Protein AF-A0A9D4IGW1-F1 (afdb_monomer)

Foldseek 3Di:
DVVVVVVVVVVVVVVVVVVVVVPPDDPDDPDCVPVVVVVCVVVVVVVVCCVCCCVCVVCCCCVVVVVCCCCVCCCCCCCCVVVVVVVVVVCCCCVVVVVVCCCCVVVVVVVVVCVCCCCCCCVCCCCCCCCCCCVVVVVVCCVCCVVVVCCCCVVVVVCCCVVVVVVVVCCCVPPVVVVVD

pLDDT: mean 75.3, std 14.56, range [42.19, 89.69]

Sequence (181 aa):
MPIIVQSIHVLVDIQFKSNASSNVRPSIHPSNHPYVHTYTRTRGHTYIHTLIHTYIHTYIITYVHTYMRTYVHTYIHTYIHTYIHTYIHTYIHTYIHTYIHTYIHTYIHTYIHTYIHTYIHTYIHTYIHTYIHTYIHTYIHTYIHTYIHTYIHTYIHTYIHTYIHTYIHTYIHTCIPYLKK

Mean predicted aligned error: 19.36 Å

Organism: Dreissena polymorpha (NCBI:txid45954)

Solvent-accessible surface area (backbone atoms only — not comparable to full-atom values): 9741 Å² total; per-residue (Å²): 117,69,66,63,55,52,52,49,52,52,50,50,54,52,50,53,53,50,60,60,61,74,60,78,79,69,93,78,70,90,84,56,63,69,61,54,54,50,52,52,50,50,52,51,50,51,51,51,49,51,51,51,48,51,51,51,52,50,49,50,49,50,49,54,51,51,49,50,50,50,51,54,48,51,51,51,49,51,50,50,49,49,50,50,50,48,50,50,49,49,49,51,50,49,51,50,50,52,49,51,49,49,51,51,51,50,49,51,49,50,50,51,49,50,50,49,49,49,49,50,49,49,50,51,49,50,49,52,49,49,50,50,48,48,50,51,49,50,49,50,49,49,48,50,49,48,50,50,49,49,51,51,49,49,51,51,49,49,51,51,48,50,52,51,50,50,51,52,50,46,48,53,72,66,49,48,72,67,72,77,110

Radius of gyration: 65.31 Å; Cα contacts (8 Å, |Δi|>4): 25; chains: 1; bounding box: 157×29×150 Å

Secondary structure (DSSP, 8-state):
-HHHHHHHHHHHHHHHHHHHHTT------TTSHHHHHHHHHHHHHHHHHHHHHHHHHHHHHHHHHHHHHHHHHHHHHHHHHHHHHHHHHHHHHHHHHHHHHHHHHHHHHHHHHHHHHHHHHHHHHHHHHHHHHHHHHHHHHHHHHHHHHHHHHHHHHHHHHHHHHHHHHHIIIIIHHHHT-

Structure (mmCIF, N/CA/C/O backbone):
data_AF-A0A9D4IGW1-F1
#
_entry.id   AF-A0A9D4IGW1-F1
#
loop_
_atom_site.group_PDB
_atom_site.id
_atom_site.type_symbol
_atom_site.label_atom_id
_atom_site.label_alt_id
_atom_site.label_comp_id
_atom_site.label_asym_id
_atom_site.label_entity_id
_atom_site.label_seq_id
_atom_site.pdbx_PDB_ins_code
_atom_site.Cartn_x
_atom_site.Cartn_y
_atom_site.Cartn_z
_atom_site.occupancy
_atom_site.B_iso_or_equiv
_atom_site.auth_seq_id
_atom_site.auth_comp_id
_atom_site.auth_asym_id
_atom_site.auth_atom_id
_atom_site.pdbx_PDB_model_num
ATOM 1 N N . MET A 1 1 ? 31.893 12.211 -50.007 1.00 49.22 1 MET A N 1
ATOM 2 C CA . MET A 1 1 ? 32.733 11.102 -50.516 1.00 49.22 1 MET A CA 1
ATOM 3 C C . MET A 1 1 ? 33.104 11.215 -52.002 1.00 49.22 1 MET A C 1
ATOM 5 O O . MET A 1 1 ? 34.292 11.090 -52.251 1.00 49.22 1 MET A O 1
ATOM 9 N N . PRO A 1 2 ? 32.212 11.499 -52.981 1.00 48.75 2 PRO A N 1
ATOM 10 C CA . PRO A 1 2 ? 32.616 11.509 -54.399 1.00 48.75 2 PRO A CA 1
ATOM 11 C C . PRO A 1 2 ? 33.488 12.717 -54.781 1.00 48.75 2 PRO A C 1
ATOM 13 O O . PRO A 1 2 ? 34.448 12.573 -55.523 1.00 48.75 2 PRO A O 1
ATOM 16 N N . ILE A 1 3 ? 33.225 13.890 -54.197 1.00 45.66 3 ILE A N 1
ATOM 17 C CA . ILE A 1 3 ? 33.906 15.142 -54.567 1.00 45.66 3 ILE A CA 1
ATOM 18 C C . ILE A 1 3 ? 35.395 15.129 -54.184 1.00 45.66 3 ILE A C 1
ATOM 20 O O . ILE A 1 3 ? 36.226 15.567 -54.963 1.00 45.66 3 ILE A O 1
ATOM 24 N N . ILE A 1 4 ? 35.759 14.576 -53.021 1.00 54.25 4 ILE A N 1
ATOM 25 C CA . ILE A 1 4 ? 37.157 14.566 -52.549 1.00 54.25 4 ILE A CA 1
ATOM 26 C C . ILE A 1 4 ? 38.001 13.567 -53.352 1.00 54.25 4 ILE A C 1
ATOM 28 O O . ILE A 1 4 ? 39.133 13.873 -53.714 1.00 54.25 4 ILE A O 1
ATOM 32 N N . VAL A 1 5 ? 37.437 12.401 -53.685 1.00 53.59 5 VAL A N 1
ATOM 33 C CA . VAL A 1 5 ? 38.107 11.404 -54.534 1.00 53.59 5 VAL A CA 1
ATOM 34 C C . VAL A 1 5 ? 38.296 11.949 -55.951 1.00 53.59 5 VAL A C 1
ATOM 36 O O . VAL A 1 5 ? 39.390 11.832 -56.497 1.00 53.59 5 VAL A O 1
ATOM 39 N N . GLN A 1 6 ? 37.279 12.625 -56.503 1.00 50.34 6 GLN A N 1
ATOM 40 C CA . GLN A 1 6 ? 37.376 13.299 -57.799 1.00 50.34 6 GLN A CA 1
ATOM 41 C C . GLN A 1 6 ? 38.469 14.380 -57.783 1.00 50.34 6 GLN A C 1
ATOM 43 O O . GLN A 1 6 ? 39.296 14.429 -58.689 1.00 50.34 6 GLN A O 1
ATOM 48 N N . SER A 1 7 ? 38.524 15.201 -56.729 1.00 52.66 7 SER A N 1
ATOM 49 C CA . SER A 1 7 ? 39.522 16.266 -56.583 1.00 52.66 7 SER A CA 1
ATOM 50 C C . SER A 1 7 ? 40.950 15.737 -56.470 1.00 52.66 7 SER A C 1
ATOM 52 O O . SER A 1 7 ? 41.863 16.349 -57.017 1.00 52.66 7 SER A O 1
ATOM 54 N N . ILE A 1 8 ? 41.162 14.596 -55.807 1.00 56.62 8 ILE A N 1
ATOM 55 C CA . ILE A 1 8 ? 42.489 13.972 -55.699 1.00 56.62 8 ILE A CA 1
ATOM 56 C C . ILE A 1 8 ? 42.902 13.348 -57.033 1.00 56.62 8 ILE A C 1
ATOM 58 O O . ILE A 1 8 ? 44.043 13.528 -57.446 1.00 56.62 8 ILE A O 1
ATOM 62 N N . HIS A 1 9 ? 41.984 12.686 -57.742 1.00 56.22 9 HIS A N 1
ATOM 63 C CA . HIS A 1 9 ? 42.256 12.172 -59.088 1.00 56.22 9 HIS A CA 1
ATOM 64 C C . HIS A 1 9 ? 42.676 13.295 -60.046 1.00 56.22 9 HIS A C 1
ATOM 66 O O . HIS A 1 9 ? 43.673 13.167 -60.754 1.00 56.22 9 HIS A O 1
ATOM 72 N N . VAL A 1 10 ? 41.972 14.430 -59.992 1.00 56.09 10 VAL A N 1
ATOM 73 C CA . VAL A 1 10 ? 42.298 15.629 -60.775 1.00 56.09 10 VAL A CA 1
ATOM 74 C C . VAL A 1 10 ? 43.660 16.206 -60.371 1.00 56.09 10 VAL A C 1
ATOM 76 O O . VAL A 1 10 ? 44.446 16.571 -61.243 1.00 56.09 10 VAL A O 1
ATOM 79 N N . LEU A 1 11 ? 43.985 16.252 -59.074 1.00 55.81 11 LEU A N 1
ATOM 80 C CA . LEU A 1 11 ? 45.288 16.736 -58.605 1.00 55.81 11 LEU A CA 1
ATOM 81 C C . LEU A 1 11 ? 46.440 15.840 -59.087 1.00 55.81 11 LEU A C 1
ATOM 83 O O . LEU A 1 11 ? 47.481 16.343 -59.507 1.00 55.81 11 LEU A O 1
ATOM 87 N N . VAL A 1 12 ? 46.232 14.521 -59.071 1.00 56.00 12 VAL A N 1
ATOM 88 C CA . VAL A 1 12 ? 47.205 13.521 -59.531 1.00 56.00 12 VAL A CA 1
ATOM 89 C C . VAL A 1 12 ? 47.430 13.627 -61.041 1.00 56.00 12 VAL A C 1
ATOM 91 O O . VAL A 1 12 ? 48.583 13.617 -61.476 1.00 56.00 12 VAL A O 1
ATOM 94 N N . ASP A 1 13 ? 46.376 13.820 -61.837 1.00 53.97 13 ASP A N 1
ATOM 95 C CA . ASP A 1 13 ? 46.494 14.028 -63.288 1.00 53.97 13 ASP A CA 1
ATOM 96 C C . ASP A 1 13 ? 47.248 15.323 -63.631 1.00 53.97 13 ASP A C 1
ATOM 98 O O . ASP A 1 13 ? 48.063 15.356 -64.562 1.00 53.97 13 ASP A O 1
ATOM 102 N N . ILE A 1 14 ? 47.029 16.388 -62.851 1.00 56.25 14 ILE A N 1
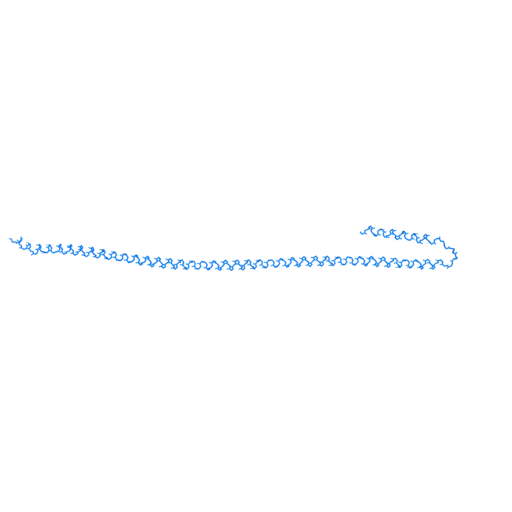ATOM 103 C CA . ILE A 1 14 ? 47.754 17.660 -62.984 1.00 56.25 14 ILE A CA 1
ATOM 104 C C . ILE A 1 14 ? 49.238 17.476 -62.636 1.00 56.25 14 ILE A C 1
ATOM 106 O O . ILE A 1 14 ? 50.107 17.967 -63.360 1.00 56.25 14 ILE A O 1
ATOM 110 N N . GLN A 1 15 ? 49.555 16.729 -61.577 1.00 53.94 15 GLN A N 1
ATOM 111 C CA . GLN A 1 15 ? 50.939 16.463 -61.173 1.00 53.94 15 GLN A CA 1
ATOM 112 C C . GLN A 1 15 ? 51.672 15.537 -62.151 1.00 53.94 15 GLN A C 1
ATOM 114 O O . GLN A 1 15 ? 52.855 15.751 -62.425 1.00 53.94 15 GLN A O 1
ATOM 119 N N . PHE A 1 16 ? 50.978 14.559 -62.738 1.00 54.03 16 PHE A N 1
ATOM 120 C CA . PHE A 1 16 ? 51.542 13.686 -63.769 1.00 54.03 16 PHE A CA 1
ATOM 121 C C . PHE A 1 16 ? 51.861 14.469 -65.052 1.00 54.03 16 PHE A C 1
ATOM 123 O O . PHE A 1 16 ? 52.948 14.316 -65.610 1.00 54.03 16 PHE A O 1
ATOM 130 N N . LYS A 1 17 ? 50.972 15.383 -65.476 1.00 51.81 17 LYS A N 1
ATOM 131 C CA . LYS A 1 17 ? 51.231 16.310 -66.595 1.00 51.81 17 LYS A CA 1
ATOM 132 C C . LYS A 1 17 ? 52.366 17.292 -66.298 1.00 51.81 17 LYS A C 1
ATOM 134 O O . LYS A 1 17 ? 53.197 17.527 -67.171 1.00 5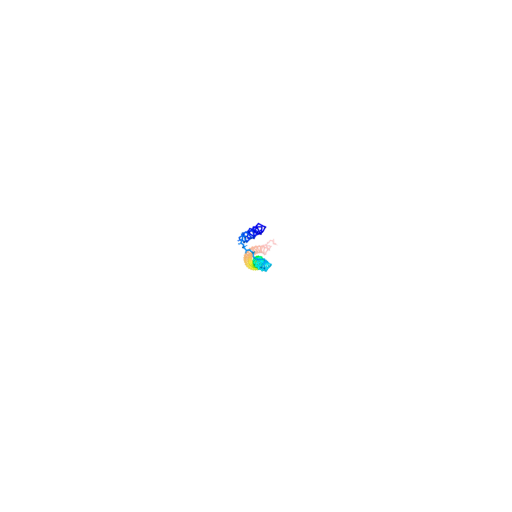1.81 17 LYS A O 1
ATOM 139 N N . SER A 1 18 ? 52.435 17.820 -65.076 1.00 50.84 18 SER A N 1
ATOM 140 C CA . SER A 1 18 ? 53.507 18.723 -64.635 1.00 50.84 18 SER A CA 1
ATOM 141 C C . SER A 1 18 ? 54.880 18.039 -64.665 1.00 50.84 18 SER A C 1
ATOM 143 O O . SER A 1 18 ? 55.819 18.569 -65.255 1.00 50.84 18 SER A O 1
ATOM 145 N N . ASN A 1 19 ? 54.983 16.812 -64.144 1.00 49.09 19 ASN A N 1
ATOM 146 C CA . ASN A 1 19 ? 56.238 16.051 -64.137 1.00 49.09 19 ASN A CA 1
ATOM 147 C C . ASN A 1 19 ? 56.644 15.508 -65.518 1.00 49.09 19 ASN A C 1
ATOM 149 O O . ASN A 1 19 ? 57.833 15.332 -65.784 1.00 49.09 19 ASN A O 1
ATOM 153 N N . ALA A 1 20 ? 55.682 15.245 -66.407 1.00 49.97 20 ALA A N 1
ATOM 154 C CA . ALA A 1 20 ? 55.971 14.925 -67.804 1.00 49.97 20 ALA A CA 1
ATOM 155 C C . ALA A 1 20 ? 56.470 16.163 -68.572 1.00 49.97 20 ALA A C 1
ATOM 157 O O . ALA A 1 20 ? 57.375 16.053 -69.397 1.00 49.97 20 ALA A O 1
ATOM 158 N N . SER A 1 21 ? 55.924 17.346 -68.266 1.00 46.97 21 SER A N 1
ATOM 159 C CA . SER A 1 21 ? 56.312 18.617 -68.888 1.00 46.97 21 SER A CA 1
ATOM 160 C C . SER A 1 21 ? 57.649 19.158 -68.377 1.00 46.97 21 SER A C 1
ATOM 162 O O . SER A 1 21 ? 58.373 19.785 -69.147 1.00 46.97 21 SER A O 1
ATOM 164 N N . SER A 1 22 ? 58.003 18.926 -67.110 1.00 46.81 22 SER A N 1
ATOM 165 C CA . SER A 1 22 ? 59.267 19.403 -66.528 1.00 46.81 22 SER A CA 1
ATOM 166 C C . SER A 1 22 ? 60.497 18.619 -66.999 1.00 46.81 22 SER A C 1
ATOM 168 O O . SER A 1 22 ? 61.617 19.088 -66.821 1.00 46.81 22 SER A O 1
ATOM 170 N N . ASN A 1 23 ? 60.303 17.471 -67.659 1.00 49.69 23 ASN A N 1
ATOM 171 C CA . ASN A 1 23 ? 61.386 16.624 -68.165 1.00 49.69 23 ASN A CA 1
ATOM 172 C C . ASN A 1 23 ? 61.612 16.708 -69.685 1.00 49.69 23 ASN A C 1
ATOM 174 O O . ASN A 1 23 ? 62.426 15.951 -70.218 1.00 49.69 23 ASN A O 1
ATOM 178 N N . VAL A 1 24 ? 60.980 17.645 -70.405 1.00 46.53 24 VAL A N 1
ATOM 179 C CA . VAL A 1 24 ? 61.292 17.889 -71.827 1.00 46.53 24 VAL A CA 1
ATOM 180 C C . VAL A 1 24 ? 62.461 18.868 -71.958 1.00 46.53 24 VAL A C 1
ATOM 182 O O . VAL A 1 24 ? 62.293 20.029 -72.320 1.00 46.53 24 VAL A O 1
ATOM 185 N N . ARG A 1 25 ? 63.662 18.371 -71.651 1.00 50.34 25 ARG A N 1
ATOM 186 C CA . ARG A 1 25 ? 64.890 18.555 -72.449 1.00 50.34 25 ARG A CA 1
ATOM 187 C C . ARG A 1 25 ? 66.062 17.818 -71.787 1.00 50.34 25 ARG A C 1
ATOM 189 O O . ARG A 1 25 ? 66.869 18.429 -71.092 1.00 50.34 25 ARG A O 1
ATOM 196 N N . PRO A 1 26 ? 66.233 16.517 -72.054 1.00 44.66 26 PRO A N 1
ATOM 197 C CA . PRO A 1 26 ? 67.546 15.910 -72.038 1.00 44.66 26 PRO A CA 1
ATOM 198 C C . PRO A 1 26 ? 68.067 15.887 -73.479 1.00 44.66 26 PRO A C 1
ATOM 200 O O . PRO A 1 26 ? 67.381 15.446 -74.398 1.00 44.66 26 PRO A O 1
ATOM 203 N N . SER A 1 27 ? 69.290 16.353 -73.701 1.00 48.22 27 SER A N 1
ATOM 204 C CA . SER A 1 27 ? 70.048 15.967 -74.892 1.00 48.22 27 SER A CA 1
ATOM 205 C C . SER A 1 27 ? 70.327 14.461 -74.782 1.00 48.22 27 SER A C 1
ATOM 207 O O . SER A 1 27 ? 71.086 14.044 -73.910 1.00 48.22 27 SER A O 1
ATOM 209 N N . ILE A 1 28 ? 69.646 13.629 -75.577 1.00 48.03 28 ILE A N 1
ATOM 210 C CA . ILE A 1 28 ? 69.651 12.162 -75.422 1.00 48.03 28 ILE A CA 1
ATOM 211 C C . ILE A 1 28 ? 70.687 11.513 -76.349 1.00 48.03 28 ILE A C 1
ATOM 213 O O . ILE A 1 28 ? 70.625 11.672 -77.566 1.00 48.03 28 ILE A O 1
ATOM 217 N N . HIS A 1 29 ? 71.573 10.699 -75.764 1.00 42.19 29 HIS A N 1
ATOM 218 C CA . HIS A 1 29 ? 72.270 9.594 -76.437 1.00 42.19 29 HIS A CA 1
ATOM 219 C C . HIS A 1 29 ? 71.432 8.299 -76.256 1.00 42.19 29 HIS A C 1
ATOM 221 O O . HIS A 1 29 ? 70.869 8.114 -75.171 1.00 42.19 29 HIS A O 1
ATOM 227 N N . PRO A 1 30 ? 71.317 7.377 -77.240 1.00 47.03 30 PRO A N 1
ATOM 228 C CA . PRO A 1 30 ? 70.182 6.437 -77.325 1.00 47.03 30 PRO A CA 1
ATOM 229 C C . PRO A 1 30 ? 70.146 5.274 -76.313 1.00 47.03 30 PRO A C 1
ATOM 231 O O . PRO A 1 30 ? 69.181 4.514 -76.299 1.00 47.03 30 PRO A O 1
ATOM 234 N N . SER A 1 31 ? 71.156 5.101 -75.459 1.00 49.75 31 SER A N 1
ATOM 235 C CA . SER A 1 31 ? 71.359 3.839 -74.721 1.00 49.75 31 SER A CA 1
ATOM 236 C C . SER A 1 31 ? 70.716 3.774 -73.325 1.00 49.75 31 SER A C 1
ATOM 238 O O . SER A 1 31 ? 70.594 2.689 -72.765 1.00 49.75 31 SER A O 1
ATOM 240 N N . ASN A 1 32 ? 70.255 4.898 -72.758 1.00 48.62 32 ASN A N 1
ATOM 241 C CA . ASN A 1 32 ? 69.769 4.958 -71.362 1.00 48.62 32 ASN A CA 1
ATOM 242 C C . ASN A 1 32 ? 68.237 5.068 -71.230 1.00 48.62 32 ASN A C 1
ATOM 244 O O . ASN A 1 32 ? 67.690 5.060 -70.125 1.00 48.62 32 ASN A O 1
ATOM 248 N N . HIS A 1 33 ? 67.527 5.154 -72.354 1.00 53.34 33 HIS A N 1
ATOM 249 C CA . HIS A 1 33 ? 66.094 5.447 -72.410 1.00 53.34 33 HIS A CA 1
ATOM 250 C C . HIS A 1 33 ? 65.171 4.382 -71.762 1.00 53.34 33 HIS A C 1
ATOM 252 O O . HIS A 1 33 ? 64.219 4.769 -71.082 1.00 53.34 33 HIS A O 1
ATOM 258 N N . PRO A 1 34 ? 65.417 3.056 -71.872 1.00 55.38 34 PRO A N 1
ATOM 259 C CA . PRO A 1 34 ? 64.518 2.056 -71.284 1.00 55.38 34 PRO A CA 1
ATOM 260 C C . PRO A 1 34 ? 64.662 1.939 -69.758 1.00 55.38 34 PRO A C 1
ATOM 262 O O . PRO A 1 34 ? 63.677 1.710 -69.053 1.00 55.38 34 PRO A O 1
ATOM 265 N N . TYR A 1 35 ? 65.876 2.123 -69.232 1.00 52.25 35 TYR A N 1
ATOM 266 C CA . TYR A 1 35 ? 66.184 1.950 -67.807 1.00 52.25 35 TYR A CA 1
ATOM 267 C C . TYR A 1 35 ? 65.644 3.103 -66.958 1.00 52.25 35 TYR A C 1
ATOM 269 O O . TYR A 1 35 ? 65.022 2.888 -65.920 1.00 52.25 35 TYR A O 1
ATOM 277 N N . VAL A 1 36 ? 65.807 4.341 -67.431 1.00 54.62 36 VAL A N 1
ATOM 278 C CA . VAL A 1 36 ? 65.278 5.523 -66.734 1.00 54.62 36 VAL A CA 1
ATOM 279 C C . VAL A 1 36 ? 63.747 5.509 -66.744 1.00 54.62 36 VAL A C 1
ATOM 281 O O . VAL A 1 36 ? 63.120 5.804 -65.725 1.00 54.62 36 VAL A O 1
ATOM 28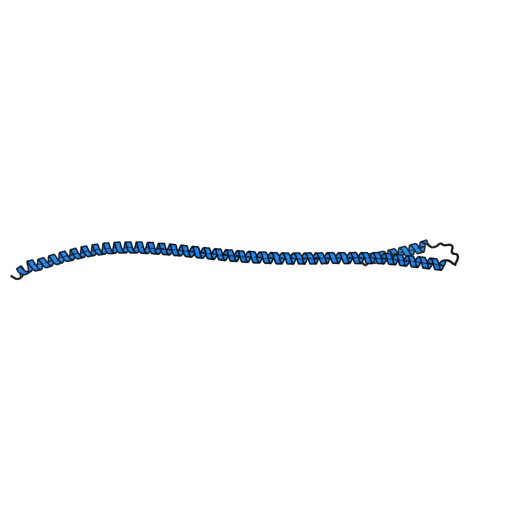4 N N . HIS A 1 37 ? 63.132 5.088 -67.852 1.00 54.38 37 HIS A N 1
ATOM 285 C CA . HIS A 1 37 ? 61.676 5.047 -67.994 1.00 54.38 37 HIS A CA 1
ATOM 286 C C . HIS A 1 37 ? 61.013 3.928 -67.167 1.00 54.38 37 HIS A C 1
ATOM 288 O O . HIS A 1 37 ? 59.907 4.102 -66.652 1.00 54.38 37 HIS A O 1
ATOM 294 N N . THR A 1 38 ? 61.664 2.774 -67.006 1.00 56.50 38 THR A N 1
ATOM 295 C CA . THR A 1 38 ? 61.153 1.678 -66.160 1.00 56.50 38 THR A CA 1
ATOM 296 C C . THR A 1 38 ? 61.367 1.956 -64.674 1.00 56.50 38 THR A C 1
ATOM 298 O O . THR A 1 38 ? 60.457 1.719 -63.877 1.00 56.50 38 THR A O 1
ATOM 301 N N . TYR A 1 39 ? 62.512 2.531 -64.295 1.00 56.34 39 TYR A N 1
ATOM 302 C CA . TYR A 1 39 ? 62.826 2.863 -62.903 1.00 56.34 39 TYR A CA 1
ATOM 303 C C . TYR A 1 39 ? 61.938 3.989 -62.354 1.00 56.34 39 TYR A C 1
ATOM 305 O O . TYR A 1 39 ? 61.384 3.871 -61.263 1.00 56.34 39 TYR A O 1
ATOM 313 N N . THR A 1 40 ? 61.718 5.057 -63.125 1.00 59.31 40 THR A N 1
ATOM 314 C CA . THR A 1 40 ? 60.819 6.158 -62.724 1.00 59.31 40 THR A CA 1
ATOM 315 C C . THR A 1 40 ? 59.358 5.717 -62.656 1.00 59.31 40 THR A C 1
ATOM 317 O O . THR A 1 40 ? 58.664 6.044 -61.692 1.00 59.31 40 THR A O 1
ATOM 320 N N . ARG A 1 41 ? 58.895 4.905 -63.616 1.00 59.84 41 ARG A N 1
ATOM 321 C CA . ARG A 1 41 ? 57.524 4.373 -63.635 1.00 59.84 41 ARG A CA 1
ATOM 322 C C . ARG A 1 41 ? 57.247 3.431 -62.466 1.00 59.84 41 ARG A C 1
ATOM 324 O O . ARG A 1 41 ? 56.200 3.544 -61.840 1.00 59.84 41 ARG A O 1
ATOM 331 N N . THR A 1 42 ? 58.165 2.520 -62.149 1.00 61.88 42 THR A N 1
ATOM 332 C CA . THR A 1 42 ? 57.979 1.568 -61.040 1.00 61.88 42 THR A CA 1
ATOM 333 C C . THR A 1 42 ? 58.043 2.256 -59.678 1.00 61.88 42 THR A C 1
ATOM 335 O O . THR A 1 42 ? 57.180 1.993 -58.839 1.00 61.88 42 THR A O 1
ATOM 338 N N . ARG A 1 43 ? 58.977 3.194 -59.460 1.00 63.00 43 ARG A N 1
ATOM 339 C CA . ARG A 1 43 ? 59.041 3.979 -58.212 1.00 63.00 43 ARG A CA 1
ATOM 340 C C . ARG A 1 43 ? 57.855 4.924 -58.041 1.00 63.00 43 ARG A C 1
ATOM 342 O O . ARG A 1 43 ? 57.294 4.985 -56.955 1.00 63.00 43 ARG A O 1
ATOM 349 N N . GLY A 1 44 ? 57.444 5.619 -59.102 1.00 64.56 44 GLY A N 1
ATOM 350 C CA . GLY A 1 44 ? 56.261 6.480 -59.073 1.00 64.56 44 GLY A CA 1
ATOM 351 C C . GLY A 1 44 ? 54.988 5.685 -58.790 1.00 64.56 44 GLY A C 1
ATOM 352 O O . GLY A 1 44 ? 54.216 6.053 -57.911 1.00 64.56 44 GLY A O 1
ATOM 353 N N . HIS A 1 45 ? 54.809 4.544 -59.462 1.00 70.56 45 HIS A N 1
ATOM 354 C CA . HIS A 1 45 ? 53.648 3.681 -59.255 1.00 70.56 45 HIS A CA 1
ATOM 355 C C . HIS A 1 45 ? 53.613 3.078 -57.847 1.00 70.56 45 HIS A C 1
ATOM 357 O O . HIS A 1 45 ? 52.577 3.115 -57.194 1.00 70.56 45 HIS A O 1
ATOM 363 N N . THR A 1 46 ? 54.737 2.553 -57.350 1.00 69.50 46 THR A N 1
ATOM 364 C CA . THR A 1 46 ? 54.803 1.984 -55.994 1.00 69.50 46 THR A CA 1
ATOM 365 C C . THR A 1 46 ? 54.607 3.041 -54.917 1.00 69.50 46 THR A C 1
ATOM 367 O O . THR A 1 46 ? 53.872 2.778 -53.974 1.00 69.50 46 THR A O 1
ATOM 370 N N . TYR A 1 47 ? 55.185 4.235 -55.071 1.00 73.25 47 TYR A N 1
ATOM 371 C CA . TYR A 1 47 ? 55.006 5.337 -54.125 1.00 73.25 47 TYR A CA 1
ATOM 372 C C . TYR A 1 47 ? 53.562 5.841 -54.100 1.00 73.25 47 TYR A C 1
ATOM 374 O O . TYR A 1 47 ? 52.975 5.959 -53.033 1.00 73.25 47 TYR A O 1
ATOM 382 N N . ILE A 1 48 ? 52.951 6.076 -55.265 1.00 71.19 48 ILE A N 1
ATOM 383 C CA . ILE A 1 48 ? 51.550 6.511 -55.347 1.00 71.19 48 ILE A CA 1
ATOM 384 C C . ILE A 1 48 ? 50.626 5.426 -54.787 1.00 71.19 48 ILE A C 1
ATOM 386 O O . ILE A 1 48 ? 49.734 5.724 -53.996 1.00 71.19 48 ILE A O 1
ATOM 390 N N . HIS A 1 49 ? 50.869 4.162 -55.135 1.00 75.12 49 HIS A N 1
ATOM 391 C CA . HIS A 1 49 ? 50.072 3.046 -54.643 1.00 75.12 49 HIS A CA 1
ATOM 392 C C . HIS A 1 49 ? 50.172 2.900 -53.122 1.00 75.12 49 HIS A C 1
ATOM 394 O O . HIS A 1 49 ? 49.147 2.757 -52.462 1.00 75.12 49 HIS A O 1
ATOM 400 N N . THR A 1 50 ? 51.369 2.969 -52.534 1.00 74.38 50 THR A N 1
ATOM 401 C CA . THR A 1 50 ? 51.516 2.856 -51.078 1.00 74.38 50 THR A CA 1
ATOM 402 C C . THR A 1 50 ? 50.919 4.048 -50.352 1.00 74.38 50 THR A C 1
ATOM 404 O O . THR A 1 50 ? 50.284 3.834 -49.324 1.00 74.38 50 THR A O 1
ATOM 407 N N . LEU A 1 51 ? 51.045 5.270 -50.872 1.00 75.56 51 LEU A N 1
ATOM 408 C CA . LEU A 1 51 ? 50.495 6.476 -50.243 1.00 75.56 51 LEU A CA 1
ATOM 409 C C . LEU A 1 51 ? 48.967 6.500 -50.306 1.00 75.56 51 LEU A C 1
ATOM 411 O O . LEU A 1 51 ? 48.318 6.738 -49.292 1.00 75.56 51 LEU A O 1
ATOM 415 N N . ILE A 1 52 ? 48.384 6.170 -51.461 1.00 74.06 52 ILE A N 1
ATOM 416 C CA . ILE A 1 52 ? 46.929 6.051 -51.616 1.00 74.06 52 ILE A CA 1
ATOM 417 C C . ILE A 1 52 ? 46.406 4.906 -50.752 1.00 74.06 52 ILE A C 1
ATOM 419 O O . ILE A 1 52 ? 45.447 5.097 -50.008 1.00 74.06 52 ILE A O 1
ATOM 423 N N . HIS A 1 53 ? 47.045 3.736 -50.803 1.00 76.62 53 HIS A N 1
ATOM 424 C CA . HIS A 1 53 ? 46.614 2.584 -50.022 1.00 76.62 53 HIS A CA 1
ATOM 425 C C . HIS A 1 53 ? 46.712 2.870 -48.527 1.00 76.62 53 HIS A C 1
ATOM 427 O O . HIS A 1 53 ? 45.734 2.692 -47.818 1.00 76.62 53 HIS A O 1
ATOM 433 N N . THR A 1 54 ? 47.848 3.355 -48.024 1.00 76.00 54 THR A N 1
ATOM 434 C CA . THR A 1 54 ? 47.981 3.671 -46.595 1.00 76.00 54 THR A CA 1
ATOM 435 C C . THR A 1 54 ? 47.034 4.780 -46.178 1.00 76.00 54 THR A C 1
ATOM 437 O O . THR A 1 54 ? 46.350 4.599 -45.179 1.00 76.00 54 THR A O 1
ATOM 440 N N . TYR A 1 55 ? 46.907 5.871 -46.935 1.00 75.44 55 TYR A N 1
ATOM 441 C CA . TYR A 1 55 ? 46.024 6.976 -46.570 1.00 75.44 55 TYR A CA 1
ATOM 442 C C . TYR A 1 55 ? 44.553 6.558 -46.571 1.00 75.44 55 TYR A C 1
ATOM 444 O O . TYR A 1 55 ? 43.868 6.734 -45.570 1.00 75.44 55 TYR A O 1
ATOM 452 N N . ILE A 1 56 ? 44.069 5.934 -47.647 1.00 74.38 56 ILE A N 1
ATOM 453 C CA . ILE A 1 56 ? 42.673 5.494 -47.745 1.00 74.38 56 ILE A CA 1
ATOM 454 C C . ILE A 1 56 ? 42.391 4.387 -46.732 1.00 74.38 56 ILE A C 1
ATOM 456 O O . ILE A 1 56 ? 41.404 4.465 -46.009 1.00 74.38 56 ILE A O 1
ATOM 460 N N . HIS A 1 57 ? 43.251 3.375 -46.640 1.00 77.06 57 HIS A N 1
ATOM 461 C CA . HIS A 1 57 ? 43.028 2.238 -45.753 1.00 77.06 57 HIS A CA 1
ATOM 462 C C . HIS A 1 57 ? 43.094 2.655 -44.285 1.00 77.06 57 HIS A C 1
ATOM 464 O O . HIS A 1 57 ? 42.200 2.317 -43.518 1.00 77.06 57 HIS A O 1
ATOM 470 N N . THR A 1 58 ? 44.108 3.425 -43.875 1.00 76.38 58 THR A N 1
ATOM 471 C CA . THR A 1 58 ? 44.184 3.890 -42.483 1.00 76.38 58 THR A CA 1
ATOM 472 C C . THR A 1 58 ? 43.058 4.857 -42.173 1.00 76.38 58 THR A C 1
ATOM 474 O O . THR A 1 58 ? 42.402 4.662 -41.158 1.00 76.38 58 THR A O 1
ATOM 477 N N . TYR A 1 59 ? 42.759 5.829 -43.037 1.00 76.75 59 TYR A N 1
ATOM 478 C CA . TYR A 1 59 ? 41.705 6.807 -42.779 1.00 76.75 59 TYR A CA 1
ATOM 479 C C . TYR A 1 59 ? 40.321 6.161 -42.741 1.00 76.75 59 TYR A C 1
ATOM 481 O O . TYR A 1 59 ? 39.588 6.358 -41.779 1.00 76.75 59 TYR A O 1
ATOM 489 N N . ILE A 1 60 ? 39.966 5.341 -43.735 1.00 75.31 60 ILE A N 1
ATOM 490 C CA . ILE A 1 60 ? 38.656 4.682 -43.773 1.00 75.31 60 ILE A CA 1
ATOM 491 C C . ILE A 1 60 ? 38.526 3.702 -42.615 1.00 75.31 60 ILE A C 1
ATOM 493 O O . ILE A 1 60 ? 37.521 3.747 -41.913 1.00 75.31 60 ILE A O 1
ATOM 497 N N . ILE A 1 61 ? 39.519 2.844 -42.373 1.00 79.19 61 ILE A N 1
ATOM 498 C CA . ILE A 1 61 ? 39.397 1.853 -41.302 1.00 79.19 61 ILE A CA 1
ATOM 499 C C . ILE A 1 61 ? 39.403 2.529 -39.946 1.00 79.19 61 ILE A C 1
ATOM 501 O O . ILE A 1 61 ? 38.534 2.221 -39.143 1.00 79.19 61 ILE A O 1
ATOM 505 N N . THR A 1 62 ? 40.315 3.461 -39.667 1.00 79.31 62 THR A N 1
ATOM 506 C CA . THR A 1 62 ? 40.307 4.130 -38.360 1.00 79.31 62 THR A CA 1
ATOM 507 C C . THR A 1 62 ? 39.036 4.934 -38.174 1.00 79.31 62 THR A C 1
ATOM 509 O O . THR A 1 62 ? 38.399 4.773 -37.141 1.00 79.31 62 THR A O 1
ATOM 512 N N . TYR A 1 63 ? 38.598 5.719 -39.159 1.00 79.50 63 TYR A N 1
ATOM 513 C CA . TYR A 1 63 ? 37.393 6.531 -39.028 1.00 79.50 63 TYR A CA 1
ATOM 514 C C . TYR A 1 63 ? 36.140 5.670 -38.888 1.00 79.50 63 TYR A C 1
ATOM 516 O O . TYR A 1 63 ? 35.412 5.810 -37.912 1.00 79.50 63 TYR A O 1
ATOM 524 N N . VAL A 1 64 ? 35.910 4.726 -39.802 1.00 77.38 64 VAL A N 1
ATOM 525 C CA . VAL A 1 64 ? 34.724 3.861 -39.756 1.00 77.38 64 VAL A CA 1
ATOM 526 C C . VAL A 1 64 ? 34.764 2.977 -38.519 1.00 77.38 64 VAL A C 1
ATOM 528 O O . VAL A 1 64 ? 33.763 2.882 -37.817 1.00 77.38 64 VAL A O 1
ATOM 531 N N . HIS A 1 65 ? 35.903 2.366 -38.193 1.00 81.00 65 HIS A N 1
ATOM 532 C CA . HIS A 1 65 ? 35.985 1.482 -37.037 1.00 81.00 65 HIS A CA 1
ATOM 533 C C . HIS A 1 65 ? 35.825 2.246 -35.724 1.00 81.00 65 HIS A C 1
ATOM 535 O O . HIS A 1 65 ? 35.052 1.809 -34.874 1.00 81.00 65 HIS A O 1
ATOM 541 N N . THR A 1 66 ? 36.505 3.381 -35.543 1.00 81.50 66 THR A N 1
ATOM 542 C CA . THR A 1 66 ? 36.381 4.167 -34.306 1.00 81.50 66 THR A CA 1
ATOM 543 C C . THR A 1 66 ? 35.008 4.803 -34.189 1.00 81.50 66 THR A C 1
ATOM 545 O O . THR A 1 66 ? 34.423 4.729 -33.112 1.00 81.50 66 THR A O 1
ATOM 548 N N . TYR A 1 67 ? 34.447 5.341 -35.272 1.00 82.31 67 TYR A N 1
ATOM 549 C CA . TYR A 1 67 ? 33.114 5.936 -35.265 1.00 82.31 67 TYR A CA 1
ATOM 550 C C . TYR A 1 67 ? 32.038 4.884 -35.003 1.00 82.31 67 TYR A C 1
ATOM 552 O O . TYR A 1 67 ? 31.246 5.040 -34.082 1.00 82.31 67 TYR A O 1
ATOM 560 N N . MET A 1 68 ? 32.053 3.762 -35.728 1.00 79.38 68 MET A N 1
ATOM 561 C CA . MET A 1 68 ? 31.096 2.678 -35.500 1.00 79.38 68 MET A CA 1
ATOM 562 C C . MET A 1 68 ? 31.245 2.103 -34.097 1.00 79.38 68 MET A C 1
ATOM 564 O O . MET A 1 68 ? 30.251 1.909 -33.409 1.00 79.38 68 MET A O 1
ATOM 568 N N . ARG A 1 69 ? 32.475 1.870 -33.629 1.00 83.25 69 ARG A N 1
ATOM 569 C CA . ARG A 1 69 ? 32.705 1.325 -32.289 1.00 83.25 69 ARG A CA 1
ATOM 570 C C . ARG A 1 69 ? 32.251 2.293 -31.208 1.00 83.25 69 ARG A C 1
ATOM 572 O O . ARG A 1 69 ? 31.585 1.857 -30.281 1.00 83.25 69 ARG A O 1
ATOM 579 N N . THR A 1 70 ? 32.588 3.575 -31.306 1.00 83.19 70 THR A N 1
ATOM 580 C CA . THR A 1 70 ? 32.174 4.570 -30.308 1.00 83.19 70 THR A CA 1
ATOM 581 C C . THR A 1 70 ? 30.674 4.795 -30.352 1.00 83.19 70 THR A C 1
ATOM 583 O O . THR A 1 70 ? 30.056 4.743 -29.298 1.00 83.19 70 THR A O 1
ATOM 586 N N . TYR A 1 71 ? 30.069 4.955 -31.528 1.00 83.81 71 TYR A N 1
ATOM 587 C CA . TYR A 1 71 ? 28.629 5.156 -31.667 1.00 83.81 71 TYR A CA 1
ATOM 588 C C . TYR A 1 71 ? 27.838 3.948 -31.172 1.00 83.81 71 TYR A C 1
ATOM 590 O O . TYR A 1 71 ? 26.979 4.091 -30.312 1.00 83.81 71 TYR A O 1
ATOM 598 N N . VAL A 1 72 ? 28.168 2.742 -31.639 1.00 82.50 72 VAL A N 1
ATOM 599 C CA . VAL A 1 72 ? 27.482 1.515 -31.217 1.00 82.50 72 VAL A CA 1
ATOM 600 C C . VAL A 1 72 ? 27.700 1.274 -29.729 1.00 82.50 72 VAL A C 1
ATOM 602 O O . VAL A 1 72 ? 26.740 1.017 -29.013 1.00 82.50 72 VAL A O 1
ATOM 605 N N . HIS A 1 73 ? 28.931 1.404 -29.231 1.00 85.00 73 HIS A N 1
ATOM 606 C CA . HIS A 1 73 ? 29.204 1.185 -27.815 1.00 85.00 73 HIS A CA 1
ATOM 607 C C . HIS A 1 73 ? 28.503 2.220 -26.939 1.00 85.00 73 HIS A C 1
ATOM 609 O O . HIS A 1 73 ? 27.823 1.836 -25.999 1.00 85.00 73 HIS A O 1
ATOM 615 N N . THR A 1 74 ? 28.614 3.512 -27.248 1.00 84.31 74 THR A N 1
ATOM 616 C CA . THR A 1 74 ? 27.964 4.556 -26.446 1.00 84.31 74 THR A CA 1
ATOM 617 C C . THR A 1 74 ? 26.455 4.464 -26.542 1.00 84.31 74 THR A C 1
ATOM 619 O O . THR A 1 74 ? 25.812 4.477 -25.503 1.00 84.31 74 THR A O 1
ATOM 622 N N . TYR A 1 75 ? 25.877 4.300 -27.730 1.00 84.19 75 TYR A N 1
ATOM 623 C CA . TYR A 1 75 ? 24.431 4.211 -27.896 1.00 84.19 75 TYR A CA 1
ATOM 624 C C . TYR A 1 75 ? 23.864 2.974 -27.204 1.00 84.19 75 TYR A C 1
ATOM 626 O O . TYR A 1 75 ? 22.971 3.101 -26.376 1.00 84.19 75 TYR A O 1
ATOM 634 N N . ILE A 1 76 ? 24.421 1.788 -27.464 1.00 82.50 76 ILE A N 1
ATOM 635 C CA . ILE A 1 76 ? 23.942 0.551 -26.839 1.00 82.50 76 ILE A CA 1
ATOM 636 C C . ILE A 1 76 ? 24.171 0.603 -25.332 1.00 82.50 76 ILE A C 1
ATOM 638 O O . ILE A 1 76 ? 23.245 0.335 -24.575 1.00 82.50 76 ILE A O 1
ATOM 642 N N . HIS A 1 77 ? 25.367 0.977 -24.877 1.00 85.38 77 HIS A N 1
ATOM 643 C CA . HIS A 1 77 ? 25.660 1.011 -23.449 1.00 85.38 77 HIS A CA 1
ATOM 644 C C . HIS A 1 77 ? 24.795 2.044 -22.736 1.00 85.38 77 HIS A C 1
ATOM 646 O O . HIS A 1 77 ? 24.187 1.721 -21.725 1.00 85.38 77 HIS A O 1
ATOM 652 N N . THR A 1 78 ? 24.710 3.279 -23.231 1.00 84.50 78 THR A N 1
ATOM 653 C CA . THR A 1 78 ? 23.893 4.309 -22.576 1.00 84.50 78 THR A CA 1
ATOM 654 C C . THR A 1 78 ? 22.423 3.957 -22.644 1.00 84.50 78 THR A C 1
ATOM 656 O O . THR A 1 78 ? 21.782 3.984 -21.604 1.00 84.50 78 THR A O 1
ATOM 659 N N . TYR A 1 79 ? 21.891 3.557 -23.797 1.00 84.81 79 TYR A N 1
ATOM 660 C CA . TYR A 1 79 ? 20.475 3.237 -23.933 1.00 84.81 79 TYR A CA 1
ATOM 661 C C . TYR A 1 79 ? 20.089 2.033 -23.079 1.00 84.81 79 TYR A C 1
ATOM 663 O O . TYR A 1 79 ? 19.185 2.140 -22.261 1.00 84.81 79 TYR A O 1
ATOM 671 N N . ILE A 1 80 ? 20.810 0.915 -23.188 1.00 83.00 80 ILE A N 1
ATOM 672 C CA . ILE A 1 80 ? 20.506 -0.289 -22.409 1.00 83.00 80 ILE A CA 1
ATOM 673 C C . ILE A 1 80 ? 20.724 -0.024 -20.924 1.00 83.00 80 ILE A C 1
ATOM 675 O O . ILE A 1 80 ? 19.835 -0.311 -20.130 1.00 83.00 80 ILE A O 1
ATOM 679 N N . HIS A 1 81 ? 21.862 0.549 -20.530 1.00 85.56 81 HIS A N 1
ATOM 680 C CA . HIS A 1 81 ? 22.136 0.786 -19.117 1.00 85.56 81 HIS A CA 1
ATOM 681 C C . HIS A 1 81 ? 21.138 1.775 -18.523 1.00 85.56 81 HIS A C 1
ATOM 683 O O . HIS A 1 81 ? 20.569 1.498 -17.477 1.00 85.56 81 HIS A O 1
ATOM 689 N N . THR A 1 82 ? 20.894 2.918 -19.167 1.00 84.94 82 THR A N 1
ATOM 690 C CA . THR A 1 82 ? 19.945 3.902 -18.632 1.00 84.94 82 THR A CA 1
ATOM 691 C C . THR A 1 82 ? 18.532 3.356 -18.648 1.00 84.94 82 THR A C 1
ATOM 693 O O . THR A 1 82 ? 17.881 3.431 -17.616 1.00 84.94 82 THR A O 1
ATOM 696 N N . TYR A 1 83 ? 18.065 2.748 -19.736 1.00 85.12 83 TYR A N 1
ATOM 697 C CA . TYR A 1 83 ? 16.706 2.225 -19.819 1.00 85.12 83 TYR A CA 1
ATOM 698 C C . TYR A 1 83 ? 16.479 1.092 -18.823 1.00 85.12 83 TYR A C 1
ATOM 700 O O . TYR A 1 83 ? 15.558 1.170 -18.021 1.00 85.12 83 TYR A O 1
ATOM 708 N N . ILE A 1 84 ? 17.345 0.076 -18.803 1.00 83.94 84 ILE A N 1
ATOM 709 C CA . ILE A 1 84 ? 17.202 -1.054 -17.879 1.00 83.94 84 ILE A CA 1
ATOM 710 C C . ILE A 1 84 ? 17.353 -0.577 -16.439 1.00 83.94 84 ILE A C 1
ATOM 712 O O . ILE A 1 84 ? 16.499 -0.884 -15.614 1.00 83.94 84 ILE A O 1
ATOM 716 N N . HIS A 1 85 ? 18.391 0.200 -16.123 1.00 86.81 85 HIS A N 1
ATOM 717 C CA . HIS A 1 85 ? 18.605 0.653 -14.753 1.00 86.81 85 HIS A CA 1
ATOM 718 C C . HIS A 1 85 ? 17.468 1.560 -14.290 1.00 86.81 85 HIS A C 1
ATOM 720 O O . HIS A 1 85 ? 16.936 1.354 -13.208 1.00 86.81 85 HIS A O 1
ATOM 726 N N . THR A 1 86 ? 17.068 2.557 -15.082 1.00 85.94 86 THR A N 1
ATOM 727 C CA . THR A 1 86 ? 15.982 3.461 -14.681 1.00 85.94 86 THR A CA 1
ATOM 728 C C . THR A 1 86 ? 14.660 2.727 -14.617 1.00 85.94 86 THR A C 1
ATOM 730 O O . THR A 1 86 ? 13.986 2.854 -13.605 1.00 85.94 86 THR A O 1
ATOM 733 N N . TYR A 1 87 ? 14.303 1.914 -15.609 1.00 86.94 87 TYR A N 1
ATOM 734 C CA . TYR A 1 87 ? 13.036 1.191 -15.614 1.00 86.94 87 TYR A CA 1
ATOM 735 C C . TYR A 1 87 ? 12.961 0.191 -14.466 1.00 86.94 87 TYR A C 1
ATOM 737 O O . TYR A 1 87 ? 12.018 0.234 -13.688 1.00 86.94 87 TYR A O 1
ATOM 745 N N . ILE A 1 88 ? 13.974 -0.663 -14.296 1.00 85.81 88 ILE A N 1
ATOM 746 C CA . ILE A 1 88 ? 13.984 -1.653 -13.215 1.00 85.81 88 ILE A CA 1
ATOM 747 C C . ILE A 1 88 ? 14.028 -0.954 -11.861 1.00 85.81 88 ILE A C 1
ATOM 749 O O . ILE A 1 88 ? 13.221 -1.275 -10.995 1.00 85.81 88 ILE A O 1
ATOM 753 N N . HIS A 1 89 ? 14.918 0.020 -11.667 1.00 87.56 89 HIS A N 1
ATOM 754 C CA . HIS A 1 89 ? 15.025 0.704 -10.383 1.00 87.56 89 HIS A CA 1
ATOM 755 C C . HIS A 1 89 ? 13.747 1.473 -10.056 1.00 87.56 89 HIS A C 1
ATOM 757 O O . HIS A 1 89 ? 13.240 1.360 -8.947 1.00 87.56 89 HIS A O 1
ATOM 763 N N . THR A 1 90 ? 13.200 2.245 -10.996 1.00 86.88 90 THR A N 1
ATOM 764 C CA . THR A 1 90 ? 11.962 2.995 -10.749 1.00 86.88 90 THR A CA 1
ATOM 765 C C . THR A 1 90 ? 10.787 2.058 -10.558 1.00 86.88 90 THR A C 1
ATOM 767 O O . THR A 1 90 ? 10.068 2.235 -9.585 1.00 86.88 90 THR A O 1
ATOM 770 N N . TYR A 1 91 ? 10.612 1.035 -11.392 1.00 88.38 91 TYR A N 1
ATOM 771 C CA . TYR A 1 91 ? 9.509 0.087 -11.265 1.00 88.38 91 TYR A CA 1
ATOM 772 C C . TYR A 1 91 ? 9.587 -0.689 -9.954 1.00 88.38 91 TYR A C 1
ATOM 774 O O . TYR A 1 91 ? 8.628 -0.688 -9.196 1.00 88.38 91 TYR A O 1
ATOM 782 N N . ILE A 1 92 ? 10.735 -1.292 -9.634 1.00 85.31 92 ILE A N 1
ATOM 783 C CA . ILE A 1 92 ? 10.909 -2.047 -8.390 1.00 85.31 92 ILE A CA 1
ATOM 784 C C . ILE A 1 92 ? 10.752 -1.120 -7.190 1.00 85.31 92 ILE A C 1
ATOM 786 O O . ILE A 1 92 ? 9.978 -1.428 -6.290 1.00 85.31 92 ILE A O 1
ATOM 790 N N . HIS A 1 93 ? 11.435 0.025 -7.173 1.00 88.44 93 HIS A N 1
ATOM 791 C CA . HIS A 1 93 ? 11.362 0.936 -6.037 1.00 88.44 93 HIS A CA 1
ATOM 792 C C . HIS A 1 93 ? 9.947 1.478 -5.856 1.00 88.44 93 HIS A C 1
ATOM 794 O O . HIS A 1 93 ? 9.423 1.443 -4.751 1.00 88.44 93 HIS A O 1
ATOM 800 N N . THR A 1 94 ? 9.301 1.964 -6.917 1.00 87.56 94 THR A N 1
ATOM 801 C CA . THR A 1 94 ? 7.935 2.494 -6.814 1.00 87.56 94 THR A CA 1
ATOM 802 C C . THR A 1 94 ? 6.950 1.395 -6.467 1.00 87.56 94 THR A C 1
ATOM 804 O O . THR A 1 94 ? 6.207 1.572 -5.513 1.00 87.56 94 THR A O 1
ATOM 807 N N . TYR A 1 95 ? 6.966 0.251 -7.147 1.00 88.00 95 TYR A N 1
ATOM 808 C CA . TYR A 1 95 ? 6.040 -0.845 -6.879 1.00 88.00 95 TYR A CA 1
ATOM 809 C C . TYR A 1 95 ? 6.207 -1.387 -5.463 1.00 88.00 95 TYR A C 1
ATOM 811 O O . TYR A 1 95 ? 5.238 -1.440 -4.717 1.00 88.00 95 TYR A O 1
ATOM 819 N N . ILE A 1 96 ? 7.430 -1.726 -5.051 1.00 85.81 96 ILE A N 1
ATOM 820 C CA . ILE A 1 96 ? 7.683 -2.255 -3.707 1.00 85.81 96 ILE A CA 1
ATOM 821 C C . ILE A 1 96 ? 7.365 -1.199 -2.656 1.00 85.81 96 ILE A C 1
ATOM 823 O O . ILE A 1 96 ? 6.633 -1.494 -1.716 1.00 85.81 96 ILE A O 1
ATOM 827 N N . HIS A 1 97 ? 7.862 0.030 -2.807 1.00 88.81 97 HIS A N 1
ATOM 828 C CA . HIS A 1 97 ? 7.621 1.073 -1.815 1.00 88.81 97 HIS A CA 1
ATOM 829 C C . HIS A 1 97 ? 6.132 1.389 -1.708 1.00 88.81 97 HIS A C 1
ATOM 831 O O . HIS A 1 97 ? 5.596 1.416 -0.608 1.00 88.81 97 HIS A O 1
ATOM 837 N N . THR A 1 98 ? 5.440 1.610 -2.828 1.00 87.62 98 THR A N 1
ATOM 838 C CA . THR A 1 98 ? 4.002 1.908 -2.810 1.00 87.62 98 THR A CA 1
ATOM 839 C C . THR A 1 98 ? 3.207 0.728 -2.284 1.00 87.62 98 THR A C 1
ATOM 841 O O . THR A 1 98 ? 2.382 0.934 -1.404 1.00 87.62 98 THR A O 1
ATOM 844 N N . TYR A 1 99 ? 3.465 -0.497 -2.739 1.00 87.88 99 TYR A N 1
ATOM 845 C CA . TYR A 1 99 ? 2.722 -1.673 -2.299 1.00 87.88 99 TYR A CA 1
ATOM 846 C C . TYR A 1 99 ? 2.937 -1.943 -0.813 1.00 87.88 99 TYR A C 1
ATOM 848 O O . TYR A 1 99 ? 1.971 -2.036 -0.066 1.00 87.88 99 TYR A O 1
ATOM 856 N N . ILE A 1 100 ? 4.190 -1.998 -0.354 1.00 85.62 100 ILE A N 1
ATOM 857 C CA . ILE A 1 100 ? 4.503 -2.234 1.058 1.00 85.62 100 ILE A CA 1
ATOM 858 C C . ILE A 1 100 ? 3.965 -1.091 1.911 1.00 85.62 100 ILE A C 1
ATOM 860 O O . ILE A 1 100 ? 3.276 -1.347 2.892 1.00 85.62 100 ILE A O 1
ATOM 864 N N . HIS A 1 101 ? 4.228 0.163 1.540 1.00 89.06 101 HIS A N 1
ATOM 865 C CA . HIS A 1 101 ? 3.773 1.303 2.327 1.00 89.06 101 HIS A CA 1
ATOM 866 C C . HIS A 1 101 ? 2.248 1.364 2.377 1.00 89.06 101 HIS A C 1
ATOM 868 O O . HIS A 1 101 ? 1.686 1.509 3.454 1.00 89.06 101 HIS A O 1
ATOM 874 N N . THR A 1 102 ? 1.556 1.243 1.242 1.00 87.44 102 THR A N 1
ATOM 875 C CA . THR A 1 102 ? 0.087 1.284 1.223 1.00 87.44 102 THR A CA 1
ATOM 876 C C . THR A 1 102 ? -0.495 0.090 1.951 1.00 87.44 102 THR A C 1
ATOM 878 O O . THR A 1 102 ? -1.345 0.301 2.804 1.00 87.44 102 THR A O 1
ATOM 881 N N . TYR A 1 103 ? -0.023 -1.131 1.705 1.00 88.88 103 TYR A N 1
ATOM 882 C CA . TYR A 1 103 ? -0.539 -2.328 2.362 1.00 88.88 103 TYR A CA 1
ATOM 883 C C . TYR A 1 103 ? -0.313 -2.278 3.870 1.00 88.88 103 TYR A C 1
ATOM 885 O O . TYR A 1 103 ? -1.264 -2.407 4.630 1.00 88.88 103 TYR A O 1
ATOM 893 N N . ILE A 1 104 ? 0.917 -2.022 4.322 1.00 85.94 104 ILE A N 1
ATOM 894 C CA . ILE A 1 104 ? 1.231 -1.957 5.752 1.00 85.94 104 ILE A CA 1
ATOM 895 C C . ILE A 1 104 ? 0.485 -0.797 6.401 1.00 85.94 104 ILE A C 1
ATOM 897 O O . ILE A 1 104 ? -0.173 -1.000 7.416 1.00 85.94 104 ILE A O 1
ATOM 901 N N . HIS A 1 105 ? 0.539 0.403 5.822 1.00 88.69 105 HIS A N 1
ATOM 902 C CA . HIS A 1 105 ? -0.125 1.561 6.409 1.00 88.69 105 HIS A CA 1
ATOM 903 C C . HIS A 1 105 ? -1.637 1.358 6.460 1.00 88.69 105 HIS A C 1
ATOM 905 O O . HIS A 1 105 ? -2.239 1.574 7.504 1.00 88.69 105 HIS A O 1
ATOM 911 N N . THR A 1 106 ? -2.270 0.933 5.366 1.00 88.38 106 THR A N 1
ATOM 912 C CA . THR A 1 106 ? -3.723 0.718 5.351 1.00 88.38 106 THR A CA 1
ATOM 913 C C . THR A 1 106 ? -4.116 -0.427 6.262 1.00 88.38 106 THR A C 1
ATOM 915 O O . THR A 1 106 ? -5.020 -0.237 7.066 1.00 88.38 106 THR A O 1
ATOM 918 N N . TYR A 1 107 ? -3.434 -1.570 6.217 1.00 89.38 107 TYR A N 1
ATOM 919 C CA . TYR A 1 107 ? -3.756 -2.715 7.062 1.00 89.38 107 TYR A CA 1
ATOM 920 C C . TYR A 1 107 ? -3.576 -2.384 8.541 1.00 89.38 107 TYR A C 1
ATOM 922 O O . TYR A 1 107 ? -4.507 -2.558 9.317 1.00 89.38 107 TYR A O 1
ATOM 930 N N . ILE A 1 108 ? -2.422 -1.841 8.938 1.00 86.81 108 ILE A N 1
ATOM 931 C CA . ILE A 1 108 ? -2.162 -1.483 10.336 1.00 86.81 108 ILE A CA 1
ATOM 932 C C . ILE A 1 108 ? -3.123 -0.389 10.785 1.00 86.81 108 ILE A C 1
ATOM 934 O O . ILE A 1 108 ? -3.758 -0.539 11.824 1.00 86.81 108 ILE A O 1
ATOM 938 N N . HIS A 1 109 ? -3.272 0.689 10.013 1.00 89.69 109 HIS A N 1
ATOM 939 C CA . HIS A 1 109 ? -4.152 1.786 10.396 1.00 89.69 109 HIS A CA 1
ATOM 940 C C . HIS A 1 109 ? -5.599 1.315 10.502 1.00 89.69 109 HIS A C 1
ATOM 942 O O . HIS A 1 109 ? -6.247 1.576 11.507 1.00 89.69 109 HIS A O 1
ATOM 948 N N . THR A 1 110 ? -6.121 0.605 9.501 1.00 88.69 110 THR A N 1
ATOM 949 C CA . THR A 1 110 ? -7.506 0.120 9.536 1.00 88.69 110 THR A CA 1
ATOM 950 C C . THR A 1 110 ? -7.702 -0.906 10.634 1.00 88.69 110 THR A C 1
ATOM 952 O O . THR A 1 110 ? -8.649 -0.762 11.396 1.00 88.69 110 THR A O 1
ATOM 955 N N . TYR A 1 111 ? -6.813 -1.887 10.786 1.00 88.81 111 TYR A N 1
ATOM 956 C CA . TYR A 1 111 ? -6.935 -2.913 11.816 1.00 88.81 111 TYR A CA 1
ATOM 957 C C . TYR A 1 111 ? -6.854 -2.312 13.216 1.00 88.81 111 TYR A C 1
ATOM 959 O O . TYR A 1 111 ? -7.747 -2.534 14.025 1.00 88.81 111 TYR A O 1
ATOM 967 N N . ILE A 1 112 ? -5.836 -1.496 13.501 1.00 86.75 112 ILE A N 1
ATOM 968 C CA . ILE A 1 112 ? -5.682 -0.859 14.812 1.00 86.75 112 ILE A CA 1
ATOM 969 C C . ILE A 1 112 ? -6.838 0.099 15.071 1.00 86.75 112 ILE A C 1
ATOM 971 O O . ILE A 1 112 ? -7.452 0.025 16.130 1.00 86.75 112 ILE A O 1
ATOM 975 N N . HIS A 1 113 ? -7.173 0.971 14.118 1.00 89.50 113 HIS A N 1
ATOM 976 C CA . HIS A 1 113 ? -8.259 1.927 14.302 1.00 89.50 113 HIS A CA 1
ATOM 977 C C . HIS A 1 113 ? -9.591 1.212 14.510 1.00 89.50 113 HIS A C 1
ATOM 979 O O . HIS A 1 113 ? -10.304 1.525 15.453 1.00 89.50 113 HIS A O 1
ATOM 985 N N . THR A 1 114 ? -9.937 0.236 13.668 1.00 88.75 114 THR A N 1
ATOM 986 C CA . THR A 1 114 ? -11.196 -0.506 13.814 1.00 88.75 114 THR A CA 1
ATOM 987 C C . THR A 1 114 ? -11.207 -1.322 15.092 1.00 88.75 114 THR A C 1
ATOM 989 O O . THR A 1 114 ? -12.187 -1.239 15.820 1.00 88.75 114 THR A O 1
ATOM 992 N N . TYR A 1 115 ? -10.139 -2.043 15.426 1.00 89.31 115 TYR A N 1
ATOM 993 C CA . TYR A 1 115 ? -10.075 -2.846 16.643 1.00 89.31 115 TYR A CA 1
ATOM 994 C C . TYR A 1 115 ? -10.167 -1.975 17.895 1.00 89.31 115 TYR A C 1
ATOM 996 O O . TYR A 1 115 ? -11.018 -2.215 18.741 1.00 89.31 115 TYR A O 1
ATOM 1004 N N . ILE A 1 116 ? -9.352 -0.923 17.998 1.00 86.88 116 ILE A N 1
ATOM 1005 C CA . ILE A 1 116 ? -9.373 -0.015 19.149 1.00 86.88 116 ILE A CA 1
ATOM 1006 C C . ILE A 1 116 ? -10.717 0.701 19.227 1.00 86.88 116 ILE A C 1
ATOM 1008 O O . ILE A 1 116 ? -11.335 0.707 20.286 1.00 86.88 116 ILE A O 1
ATOM 1012 N N . HIS A 1 117 ? -11.198 1.274 18.123 1.00 89.69 117 HIS A N 1
ATOM 1013 C CA . HIS A 1 117 ? -12.463 1.998 18.123 1.00 89.69 117 HIS A CA 1
ATOM 1014 C C . HIS A 1 117 ? -13.623 1.071 18.476 1.00 89.69 117 HIS A C 1
ATOM 1016 O O . HIS A 1 117 ? -14.427 1.411 19.333 1.00 89.69 117 HIS A O 1
ATOM 1022 N N . THR A 1 118 ? -13.725 -0.105 17.855 1.00 88.25 118 THR A N 1
ATOM 1023 C CA . THR A 1 118 ? -14.806 -1.053 18.158 1.00 88.25 118 THR A CA 1
ATOM 1024 C C . THR A 1 118 ? -14.689 -1.577 19.575 1.00 88.25 118 THR A C 1
ATOM 1026 O O . THR A 1 118 ? -15.684 -1.536 20.286 1.00 88.25 118 THR A O 1
ATOM 1029 N N . TYR A 1 119 ? -13.510 -1.993 20.033 1.00 88.56 119 TYR A N 1
ATOM 1030 C CA . TYR A 1 119 ? -13.326 -2.513 21.384 1.00 88.56 119 TYR A CA 1
ATOM 1031 C C . TYR A 1 119 ? -13.632 -1.451 22.437 1.00 88.56 119 TYR A C 1
ATOM 1033 O O . TYR A 1 119 ? -14.455 -1.684 23.314 1.00 88.56 119 TYR A O 1
ATOM 1041 N N . ILE A 1 120 ? -13.042 -0.258 22.328 1.00 86.81 120 ILE A N 1
ATOM 1042 C CA . ILE A 1 120 ? -13.279 0.829 23.282 1.00 86.81 120 ILE A CA 1
ATOM 1043 C C . ILE A 1 120 ? -14.736 1.273 23.225 1.00 86.81 120 ILE A C 1
ATOM 1045 O O . ILE A 1 120 ? -15.380 1.356 24.265 1.00 86.81 120 ILE A O 1
ATOM 1049 N N . HIS A 1 121 ? -15.282 1.527 22.035 1.00 89.31 121 HIS A N 1
ATOM 1050 C CA . HIS A 1 121 ? -16.661 1.985 21.907 1.00 89.31 121 HIS A CA 1
ATOM 1051 C C . HIS A 1 121 ? -17.638 0.934 22.423 1.00 89.31 121 HIS A C 1
ATOM 1053 O O . HIS A 1 121 ? -18.520 1.263 23.203 1.00 89.31 121 HIS A O 1
ATOM 1059 N N . THR A 1 122 ? -17.497 -0.332 22.027 1.00 87.94 122 THR A N 1
ATOM 1060 C CA . THR A 1 122 ? -18.391 -1.395 22.503 1.00 87.94 122 THR A CA 1
ATOM 1061 C C . THR A 1 122 ? -18.224 -1.616 23.993 1.00 87.94 122 THR A C 1
ATOM 1063 O O . THR A 1 122 ? -19.231 -1.637 24.685 1.00 87.94 122 THR A O 1
ATOM 1066 N N . TYR A 1 123 ? -17.004 -1.704 24.519 1.00 87.81 123 TYR A N 1
ATOM 1067 C CA . TYR A 1 123 ? -16.773 -1.931 25.941 1.00 87.81 123 TYR A CA 1
ATOM 1068 C C . TYR A 1 123 ? -17.296 -0.771 26.786 1.00 87.81 123 TYR A C 1
ATOM 1070 O O . TYR A 1 123 ? -18.078 -0.991 27.702 1.00 87.81 123 TYR A O 1
ATOM 1078 N N . ILE A 1 124 ? -16.942 0.472 26.450 1.00 86.31 124 ILE A N 1
ATOM 1079 C CA . ILE A 1 124 ? -17.410 1.651 27.185 1.00 86.31 124 ILE A CA 1
ATOM 1080 C C . ILE A 1 124 ? -18.921 1.790 27.048 1.00 86.31 124 ILE A C 1
ATOM 1082 O O . ILE A 1 124 ? -19.604 1.935 28.057 1.00 86.31 124 ILE A O 1
ATOM 1086 N N . HIS A 1 125 ? -19.465 1.719 25.833 1.00 88.44 125 HIS A N 1
ATOM 1087 C CA . HIS A 1 125 ? -20.900 1.879 25.629 1.00 88.44 125 HIS A CA 1
ATOM 1088 C C . HIS A 1 125 ? -21.678 0.767 26.326 1.00 88.44 125 HIS A C 1
ATOM 1090 O O . HIS A 1 125 ? -22.645 1.054 27.017 1.00 88.44 125 HIS A O 1
ATOM 1096 N N . THR A 1 126 ? -21.281 -0.498 26.180 1.00 87.00 126 THR A N 1
ATOM 1097 C CA . THR A 1 126 ? -21.975 -1.605 26.851 1.00 87.00 126 THR A CA 1
ATOM 1098 C C . THR A 1 126 ? -21.816 -1.513 28.355 1.00 87.00 126 THR A C 1
ATOM 1100 O O . THR A 1 126 ? -22.823 -1.605 29.041 1.00 87.00 126 THR A O 1
ATOM 1103 N N . TYR A 1 127 ? -20.620 -1.264 28.887 1.00 86.62 127 TYR A N 1
ATOM 1104 C CA . TYR A 1 127 ? -20.400 -1.165 30.327 1.00 86.62 127 TYR A CA 1
ATOM 1105 C C . TYR A 1 127 ? -21.166 0.009 30.932 1.00 86.62 127 TYR A C 1
ATOM 1107 O O . TYR A 1 127 ? -21.929 -0.183 31.869 1.00 86.62 127 TYR A O 1
ATOM 1115 N N . ILE A 1 128 ? -21.034 1.212 30.370 1.00 85.81 128 ILE A N 1
ATOM 1116 C CA . ILE A 1 128 ? -21.743 2.398 30.861 1.00 85.81 128 ILE A CA 1
ATOM 1117 C C . ILE A 1 128 ? -23.246 2.210 30.703 1.00 85.81 128 ILE A C 1
ATOM 1119 O O . ILE A 1 128 ? -23.979 2.401 31.667 1.00 85.81 128 ILE A O 1
ATOM 1123 N N . HIS A 1 129 ? -23.721 1.811 29.523 1.00 86.75 129 HIS A N 1
ATOM 1124 C CA . HIS A 1 129 ? -25.151 1.647 29.298 1.00 86.75 129 HIS A CA 1
ATOM 1125 C C . HIS A 1 129 ? -25.718 0.557 30.199 1.00 86.75 129 HIS A C 1
ATOM 1127 O O . HIS A 1 129 ? -26.719 0.790 30.858 1.00 86.75 129 HIS A O 1
ATOM 1133 N N . THR A 1 130 ? -25.107 -0.625 30.268 1.00 85.94 130 THR A N 1
ATOM 1134 C CA . THR A 1 130 ? -25.613 -1.701 31.129 1.00 85.94 130 THR A CA 1
ATOM 1135 C C . THR A 1 130 ? -25.513 -1.314 32.590 1.00 85.94 130 THR A C 1
ATOM 1137 O O . THR A 1 130 ? -26.515 -1.425 33.279 1.00 85.94 130 THR A O 1
ATOM 1140 N N . TYR A 1 131 ? -24.385 -0.799 33.072 1.00 85.56 131 TYR A N 1
ATOM 1141 C CA . TYR A 1 131 ? -24.221 -0.449 34.479 1.00 85.56 131 TYR A CA 1
ATOM 1142 C C . TYR A 1 131 ? -25.157 0.684 34.888 1.00 85.56 131 TYR A C 1
ATOM 1144 O O . TYR A 1 131 ? -25.922 0.525 35.830 1.00 85.56 131 TYR A O 1
ATOM 1152 N N . ILE A 1 132 ? -25.169 1.802 34.158 1.00 84.69 132 ILE A N 1
ATOM 1153 C CA . ILE A 1 132 ? -26.038 2.939 34.478 1.00 84.69 132 ILE A CA 1
ATOM 1154 C C . ILE A 1 132 ? -27.499 2.546 34.309 1.00 84.69 132 ILE A C 1
ATOM 1156 O O . ILE A 1 132 ? -28.285 2.760 35.226 1.00 84.69 132 ILE A O 1
ATOM 1160 N N . HIS A 1 133 ? -27.880 1.951 33.176 1.00 86.00 133 HIS A N 1
ATOM 1161 C CA . HIS A 1 133 ? -29.273 1.588 32.948 1.00 86.00 133 HIS A CA 1
ATOM 1162 C C . HIS A 1 133 ? -29.729 0.552 33.965 1.00 86.00 133 HIS A C 1
ATOM 1164 O O . HIS A 1 133 ? -30.769 0.743 34.576 1.00 86.00 133 HIS A O 1
ATOM 1170 N N . THR A 1 134 ? -28.991 -0.538 34.183 1.00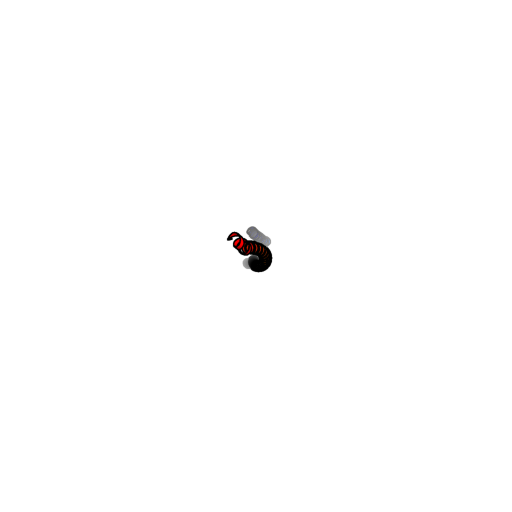 85.19 134 THR A N 1
ATOM 1171 C CA . THR A 1 134 ? -29.416 -1.556 35.153 1.00 85.19 134 THR A CA 1
ATOM 1172 C C . THR A 1 134 ? -29.402 -0.998 36.561 1.00 85.19 134 THR A C 1
ATOM 1174 O O . THR A 1 134 ? -30.405 -1.145 37.240 1.00 85.19 134 THR A O 1
ATOM 1177 N N . TYR A 1 135 ? -28.353 -0.303 36.997 1.00 85.25 135 TYR A N 1
ATOM 1178 C CA . TYR A 1 135 ? -28.275 0.216 38.358 1.00 85.25 135 TYR A CA 1
ATOM 1179 C C . TYR A 1 135 ? -29.347 1.269 38.619 1.00 85.25 135 TYR A C 1
ATOM 1181 O O . TYR A 1 135 ? -30.119 1.124 39.558 1.00 85.25 135 TYR A O 1
ATOM 1189 N N . ILE A 1 136 ? -29.461 2.290 37.767 1.00 84.81 136 ILE A N 1
ATOM 1190 C CA . ILE A 1 136 ? -30.461 3.347 37.946 1.00 84.81 136 ILE A CA 1
ATOM 1191 C C . ILE A 1 136 ? -31.865 2.777 37.789 1.00 84.81 136 ILE A C 1
ATOM 1193 O O . ILE A 1 136 ? -32.702 3.004 38.656 1.00 84.81 136 ILE A O 1
ATOM 1197 N N . HIS A 1 137 ? -32.135 2.014 36.728 1.00 85.44 137 HIS A N 1
ATOM 1198 C CA . HIS A 1 137 ? -33.469 1.463 36.514 1.00 85.44 137 HIS A CA 1
ATOM 1199 C C . HIS A 1 137 ? -33.845 0.508 37.640 1.00 85.44 137 HIS A C 1
ATOM 1201 O O . HIS A 1 137 ? -34.923 0.643 38.197 1.00 85.44 137 HIS A O 1
ATOM 1207 N N . THR A 1 138 ? -32.988 -0.446 38.010 1.00 85.50 138 THR A N 1
ATOM 1208 C CA . THR A 1 138 ? -33.315 -1.385 39.091 1.00 85.50 138 THR A CA 1
ATOM 1209 C C . THR A 1 138 ? -33.414 -0.668 40.421 1.00 85.50 138 THR A C 1
ATOM 1211 O O . THR A 1 138 ? -34.394 -0.891 41.114 1.00 85.50 138 THR A O 1
ATOM 1214 N N . TYR A 1 139 ? -32.495 0.227 40.775 1.00 85.44 139 TYR A N 1
ATOM 1215 C CA . TYR A 1 139 ? -32.536 0.923 42.057 1.00 85.44 139 TYR A CA 1
ATOM 1216 C C . TYR A 1 139 ? -33.754 1.836 42.161 1.00 85.44 139 TYR A C 1
ATOM 1218 O O . TYR A 1 139 ? -34.519 1.720 43.110 1.00 85.44 139 TYR A O 1
ATOM 1226 N N . ILE A 1 140 ? -33.995 2.694 41.165 1.00 84.81 140 ILE A N 1
ATOM 1227 C CA . ILE A 1 140 ? -35.153 3.593 41.167 1.00 84.81 140 ILE A CA 1
ATOM 1228 C C . ILE A 1 140 ? -36.443 2.785 41.100 1.00 84.81 140 ILE A C 1
ATOM 1230 O O . ILE A 1 140 ? -37.333 3.006 41.916 1.00 84.81 140 ILE A O 1
ATOM 1234 N N . HIS A 1 141 ? -36.554 1.835 40.171 1.00 86.69 141 HIS A N 1
ATOM 1235 C CA . HIS A 1 141 ? -37.768 1.040 40.036 1.00 86.69 141 HIS A CA 1
ATOM 1236 C C . HIS A 1 141 ? -38.020 0.227 41.299 1.00 86.69 141 HIS A C 1
ATOM 1238 O O . HIS A 1 141 ? -39.129 0.250 41.807 1.00 86.69 141 HIS A O 1
ATOM 1244 N N . THR A 1 142 ? -37.031 -0.489 41.836 1.00 85.81 142 THR A N 1
ATOM 1245 C CA . THR A 1 142 ? -37.232 -1.282 43.056 1.00 85.81 142 THR A CA 1
ATOM 1246 C C . THR A 1 142 ? -37.512 -0.385 44.245 1.00 85.81 142 THR A C 1
ATOM 1248 O O . THR A 1 142 ? -38.478 -0.652 44.943 1.00 85.81 142 THR A O 1
ATOM 1251 N N . TYR A 1 143 ? -36.768 0.697 44.461 1.00 85.81 143 TYR A N 1
ATOM 1252 C CA . TYR A 1 143 ? -36.979 1.583 45.602 1.00 85.81 143 TYR A CA 1
ATOM 1253 C C . TYR A 1 143 ? -38.341 2.269 45.537 1.00 85.81 143 TYR A C 1
ATOM 1255 O O . TYR A 1 143 ? -39.121 2.161 46.476 1.00 85.81 143 TYR A O 1
ATOM 1263 N N . ILE A 1 144 ? -38.674 2.913 44.415 1.00 84.75 144 ILE A N 1
ATOM 1264 C CA . ILE A 1 144 ? -39.962 3.594 44.252 1.00 84.75 144 ILE A CA 1
ATOM 1265 C C . ILE A 1 144 ? -41.099 2.579 44.286 1.00 84.75 144 ILE A C 1
ATOM 1267 O 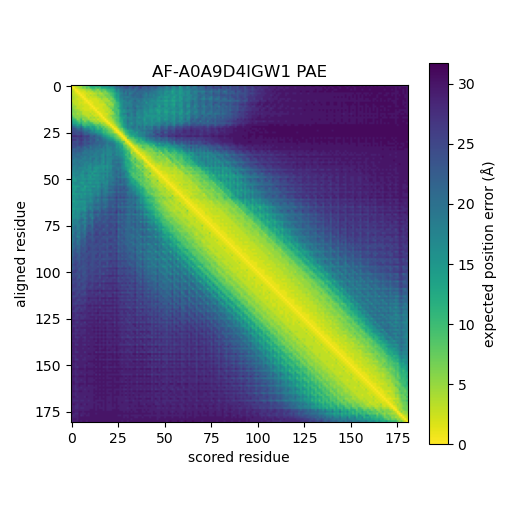O . ILE A 1 144 ? -42.046 2.766 45.043 1.00 84.75 144 ILE A O 1
ATOM 1271 N N . HIS A 1 145 ? -41.014 1.495 43.512 1.00 86.06 145 HIS A N 1
ATOM 1272 C CA . HIS A 1 145 ? -42.078 0.499 43.478 1.00 86.06 145 HIS A CA 1
ATOM 1273 C C . HIS A 1 145 ? -42.258 -0.144 44.846 1.00 86.06 145 HIS A C 1
ATOM 1275 O O . HIS A 1 145 ? -43.375 -0.196 45.332 1.00 86.06 145 HIS A O 1
ATOM 1281 N N . THR A 1 146 ? -41.196 -0.621 45.497 1.00 85.62 146 THR A N 1
ATOM 1282 C CA . THR A 1 146 ? -41.330 -1.253 46.816 1.00 85.62 146 THR A CA 1
ATOM 1283 C C . THR A 1 146 ? -41.795 -0.254 47.855 1.00 85.62 146 THR A C 1
ATOM 1285 O O . THR A 1 146 ? -42.731 -0.572 48.572 1.00 85.62 146 THR A O 1
ATOM 1288 N N . TYR A 1 147 ? -41.239 0.95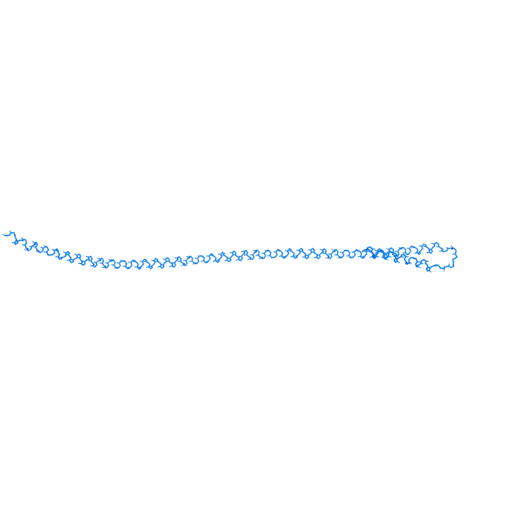4 47.923 1.00 85.19 147 TYR A N 1
ATOM 1289 C CA . TYR A 1 147 ? -41.632 1.937 48.927 1.00 85.19 147 TYR A CA 1
ATOM 1290 C C . TYR A 1 147 ? -43.076 2.393 48.733 1.00 85.19 147 TYR A C 1
ATOM 1292 O O . TYR A 1 147 ? -43.873 2.300 49.659 1.00 85.19 147 TYR A O 1
ATOM 1300 N N . ILE A 1 148 ? -43.451 2.814 47.521 1.00 84.81 148 ILE A N 1
ATOM 1301 C CA . ILE A 1 148 ? -44.818 3.256 47.229 1.00 84.81 148 ILE A CA 1
ATOM 1302 C C . ILE A 1 148 ? -45.790 2.092 47.382 1.00 84.81 148 ILE A C 1
ATOM 1304 O O . ILE A 1 148 ? -46.791 2.232 48.078 1.00 84.81 148 ILE A O 1
ATOM 1308 N N . HIS A 1 149 ? -45.504 0.937 46.779 1.00 86.62 149 HIS A N 1
ATOM 1309 C CA . HIS A 1 149 ? -46.400 -0.210 46.862 1.00 86.62 149 HIS A CA 1
ATOM 1310 C C . HIS A 1 149 ? -46.541 -0.681 48.304 1.00 86.62 149 HIS A C 1
ATOM 1312 O O . HIS A 1 149 ? -47.657 -0.872 48.757 1.00 86.62 149 HIS A O 1
ATOM 1318 N N . THR A 1 150 ? -45.451 -0.866 49.051 1.00 85.62 150 THR A N 1
ATOM 1319 C CA . THR A 1 150 ? -45.549 -1.314 50.447 1.00 85.62 150 THR A CA 1
ATOM 1320 C C . THR A 1 150 ? -46.219 -0.264 51.311 1.00 85.62 150 THR A C 1
ATOM 1322 O O . THR A 1 150 ? -47.125 -0.626 52.045 1.00 85.62 150 THR A O 1
ATOM 1325 N N . TYR A 1 151 ? -45.870 1.016 51.205 1.00 85.25 151 TYR A N 1
ATOM 1326 C CA . TYR A 1 151 ? -46.473 2.063 52.024 1.00 85.25 151 TYR A CA 1
ATOM 1327 C C . TYR A 1 151 ? -47.963 2.222 51.727 1.00 85.25 151 TYR A C 1
ATOM 1329 O O . TYR A 1 151 ? -48.778 2.124 52.637 1.00 85.25 151 TYR A O 1
ATOM 1337 N N . ILE A 1 152 ? -48.341 2.389 50.457 1.00 84.44 152 ILE A N 1
ATOM 1338 C CA . ILE A 1 152 ? -49.745 2.537 50.062 1.00 84.44 152 ILE A CA 1
ATOM 1339 C C . ILE A 1 152 ? -50.516 1.262 50.381 1.00 84.44 152 ILE A C 1
ATOM 1341 O O . ILE A 1 152 ? -51.559 1.333 51.024 1.00 84.44 152 ILE A O 1
ATOM 1345 N N . HIS A 1 153 ? -50.012 0.093 49.980 1.00 85.69 153 HIS A N 1
ATOM 1346 C CA . HIS A 1 153 ? -50.712 -1.163 50.222 1.00 85.69 153 HIS A CA 1
ATOM 1347 C C . HIS A 1 153 ? -50.842 -1.429 51.715 1.00 85.69 153 HIS A C 1
ATOM 1349 O O . HIS A 1 153 ? -51.934 -1.727 52.170 1.00 85.69 153 HIS A O 1
ATOM 1355 N N . THR A 1 154 ? -49.772 -1.326 52.505 1.00 85.50 154 THR A N 1
ATOM 1356 C CA . THR A 1 154 ? -49.864 -1.579 53.949 1.00 85.50 154 THR A CA 1
ATOM 1357 C C . THR A 1 154 ? -50.736 -0.541 54.626 1.00 85.50 154 THR A C 1
ATOM 1359 O O . THR A 1 154 ? -51.620 -0.937 55.371 1.00 85.50 154 THR A O 1
ATOM 1362 N N . TYR A 1 155 ? -50.580 0.751 54.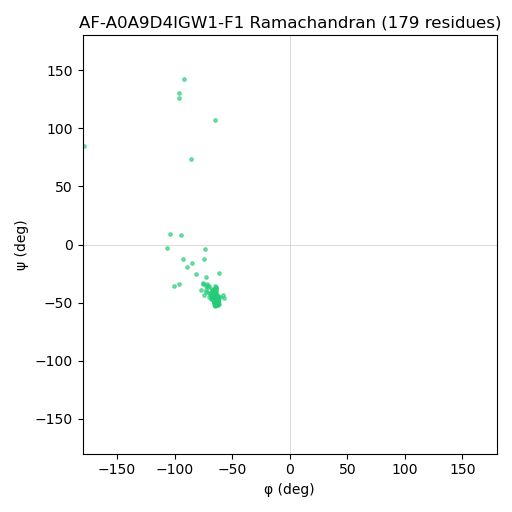347 1.00 85.06 155 TYR A N 1
ATOM 1363 C CA . TYR A 1 155 ? -51.369 1.792 54.997 1.00 85.06 155 TYR A CA 1
ATOM 1364 C C . TYR A 1 155 ? -52.850 1.683 54.638 1.00 85.06 155 TYR A C 1
ATOM 1366 O O . TYR A 1 155 ? -53.685 1.583 55.529 1.00 85.06 155 TYR A O 1
ATOM 1374 N N . ILE A 1 156 ? -53.186 1.619 53.346 1.00 84.12 156 ILE A N 1
ATOM 1375 C CA . ILE A 1 156 ? -54.578 1.501 52.900 1.00 84.12 156 ILE A CA 1
ATOM 1376 C C . ILE A 1 156 ? -55.169 0.171 53.357 1.00 84.12 156 ILE A C 1
ATOM 1378 O O . ILE A 1 156 ? -56.246 0.162 53.946 1.00 84.12 156 ILE A O 1
ATOM 1382 N N . HIS A 1 157 ? -54.479 -0.949 53.134 1.00 85.75 157 HIS A N 1
ATOM 1383 C CA . HIS A 1 157 ? -55.006 -2.256 53.514 1.00 85.75 157 HIS A CA 1
ATOM 1384 C C . HIS A 1 157 ? -55.163 -2.363 55.025 1.00 85.75 157 HIS A C 1
ATOM 1386 O O . HIS A 1 157 ? -56.205 -2.807 55.482 1.00 85.75 157 HIS A O 1
ATOM 1392 N N . THR A 1 158 ? -54.169 -1.972 55.826 1.00 84.44 158 THR A N 1
ATOM 1393 C CA . THR A 1 158 ? -54.297 -2.044 57.288 1.00 84.44 158 THR A CA 1
ATOM 1394 C C . THR A 1 158 ? -55.353 -1.079 57.788 1.00 84.44 158 THR A C 1
ATOM 1396 O O . THR A 1 158 ? -56.192 -1.504 58.570 1.00 84.44 158 THR A O 1
ATOM 1399 N N . TYR A 1 159 ? -55.396 0.167 57.316 1.00 84.88 159 TYR A N 1
ATOM 1400 C CA . TYR A 1 159 ? -56.386 1.143 57.762 1.00 84.88 159 TYR A CA 1
ATOM 1401 C C . TYR A 1 159 ? -57.805 0.709 57.395 1.00 84.88 159 TYR A C 1
ATOM 1403 O O . TYR A 1 159 ? -58.655 0.604 58.272 1.00 84.88 159 TYR A O 1
ATOM 1411 N N . ILE A 1 160 ? -58.055 0.371 56.127 1.00 83.94 160 ILE A N 1
ATOM 1412 C CA . ILE A 1 160 ? -59.374 -0.082 55.671 1.00 83.94 160 ILE A CA 1
ATOM 1413 C C . ILE A 1 160 ? -59.747 -1.396 56.352 1.00 83.94 160 ILE A C 1
ATOM 1415 O O . ILE A 1 160 ? -60.837 -1.498 56.906 1.00 83.94 160 ILE A O 1
ATOM 1419 N N . HIS A 1 161 ? -58.861 -2.395 56.354 1.00 85.44 161 HIS A N 1
ATOM 1420 C CA . HIS A 1 161 ? -59.164 -3.691 56.952 1.00 85.44 161 HIS A CA 1
ATOM 1421 C C . HIS A 1 161 ? -59.406 -3.558 58.450 1.00 85.44 161 HIS A C 1
ATOM 1423 O O . HIS A 1 161 ? -60.404 -4.063 58.940 1.00 85.44 161 HIS A O 1
ATOM 1429 N N . THR A 1 162 ? -58.531 -2.882 59.197 1.00 84.00 162 THR A N 1
ATOM 1430 C CA . THR A 1 162 ? -58.719 -2.724 60.646 1.00 84.00 162 THR A CA 1
ATOM 1431 C C . THR A 1 162 ? -59.953 -1.896 60.947 1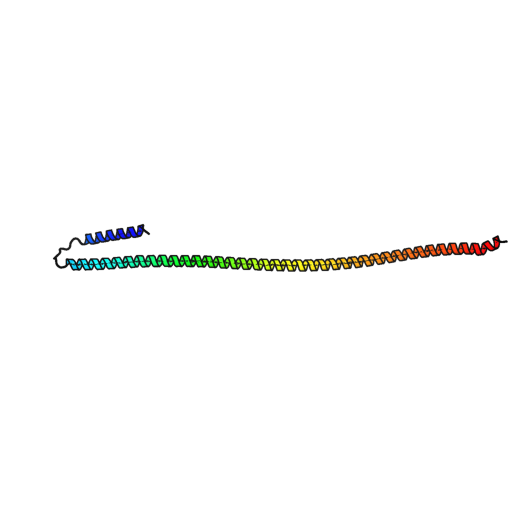.00 84.00 162 THR A C 1
ATOM 1433 O O . THR A 1 162 ? -60.753 -2.330 61.765 1.00 84.00 162 THR A O 1
ATOM 1436 N N . TYR A 1 163 ? -60.175 -0.771 60.268 1.00 84.56 163 TYR A N 1
ATOM 1437 C CA . TYR A 1 163 ? -61.329 0.084 60.522 1.00 84.56 163 TYR A CA 1
ATOM 1438 C C . TYR A 1 163 ? -62.641 -0.625 60.182 1.00 84.56 163 TYR A C 1
ATOM 1440 O O . TYR A 1 163 ? -63.515 -0.730 61.035 1.00 84.56 163 TYR A O 1
ATOM 1448 N N . ILE A 1 164 ? -62.764 -1.190 58.978 1.00 83.88 164 ILE A N 1
ATOM 1449 C CA . ILE A 1 164 ? -63.977 -1.902 58.559 1.00 83.88 164 ILE A CA 1
ATOM 1450 C C . ILE A 1 164 ? -64.183 -3.155 59.409 1.00 83.88 164 ILE A C 1
ATOM 1452 O O . ILE A 1 164 ? -65.283 -3.367 59.911 1.00 83.88 164 ILE A O 1
ATOM 1456 N N . HIS A 1 165 ? -63.149 -3.975 59.613 1.00 85.38 165 HIS A N 1
ATOM 1457 C CA . HIS A 1 165 ? -63.281 -5.201 60.397 1.00 85.38 165 HIS A CA 1
ATOM 1458 C C . HIS A 1 165 ? -63.628 -4.891 61.850 1.00 85.38 165 HIS A C 1
ATOM 1460 O O . HIS A 1 165 ? -64.528 -5.514 62.395 1.00 85.38 165 HIS A O 1
ATOM 1466 N N . THR A 1 166 ? -62.948 -3.942 62.499 1.00 82.88 166 THR A N 1
ATOM 1467 C CA . THR A 1 166 ? -63.267 -3.586 63.891 1.00 82.88 166 THR A CA 1
ATOM 1468 C C . THR A 1 166 ? -64.646 -2.959 63.992 1.00 82.88 166 THR A C 1
ATOM 1470 O O . THR A 1 166 ? -65.397 -3.356 64.876 1.00 82.88 166 THR A O 1
ATOM 1473 N N . TYR A 1 167 ? -65.028 -2.063 63.083 1.00 84.06 167 TYR A N 1
ATOM 1474 C CA . TYR A 1 167 ? -66.343 -1.427 63.091 1.00 84.06 167 TYR A CA 1
ATOM 1475 C C . TYR A 1 167 ? -67.471 -2.437 62.860 1.00 84.06 167 TYR A C 1
ATOM 1477 O O . TYR A 1 167 ? -68.404 -2.504 63.653 1.00 84.06 167 TYR A O 1
ATOM 1485 N N . ILE A 1 168 ? -67.366 -3.282 61.831 1.00 82.81 168 ILE A N 1
ATOM 1486 C CA . ILE A 1 168 ? -68.366 -4.319 61.548 1.00 82.81 168 ILE A CA 1
ATOM 1487 C C . ILE A 1 168 ? -68.387 -5.362 62.665 1.00 82.81 168 ILE A C 1
ATOM 1489 O O . ILE A 1 168 ? -69.462 -5.708 63.144 1.00 82.81 168 ILE A O 1
ATOM 1493 N N . HIS A 1 169 ? -67.230 -5.853 63.114 1.00 82.38 169 HIS A N 1
ATOM 1494 C CA . HIS A 1 169 ? -67.168 -6.856 64.175 1.00 82.38 169 HIS A CA 1
ATOM 1495 C C . HIS A 1 169 ? -67.729 -6.306 65.484 1.00 82.38 169 HIS A C 1
ATOM 1497 O O . HIS A 1 169 ? -68.518 -6.982 66.132 1.00 82.38 169 HIS A O 1
ATOM 1503 N N . THR A 1 170 ? -67.365 -5.086 65.884 1.00 78.88 170 THR A N 1
ATOM 1504 C CA . THR A 1 170 ? -67.948 -4.466 67.081 1.00 78.88 170 THR A CA 1
ATOM 1505 C C . THR A 1 170 ? -69.443 -4.266 66.897 1.00 78.88 170 THR A C 1
ATOM 1507 O O . THR A 1 170 ? -70.186 -4.764 67.725 1.00 78.88 170 THR A O 1
ATOM 1510 N N . TYR A 1 171 ? -69.907 -3.672 65.798 1.00 79.94 171 TYR A N 1
ATOM 1511 C CA . TYR A 1 171 ? -71.336 -3.471 65.540 1.00 79.94 171 TYR A CA 1
ATOM 1512 C C . TYR A 1 171 ? -72.143 -4.781 65.562 1.00 79.94 171 TYR A C 1
ATOM 1514 O O . TYR A 1 171 ? -73.178 -4.873 66.218 1.00 79.94 171 TYR A O 1
ATOM 1522 N N . ILE A 1 172 ? -71.657 -5.835 64.906 1.00 78.44 172 ILE A N 1
ATOM 1523 C CA . ILE A 1 172 ? -72.298 -7.156 64.915 1.00 78.44 172 ILE A CA 1
ATOM 1524 C C . ILE A 1 172 ? -72.296 -7.740 66.330 1.00 78.44 172 ILE A C 1
ATOM 1526 O O . ILE A 1 172 ? -73.329 -8.197 66.812 1.00 78.44 172 ILE A O 1
ATOM 1530 N N . HIS A 1 173 ? -71.154 -7.727 67.013 1.00 74.94 173 HIS A N 1
ATOM 1531 C CA . HIS A 1 173 ? -70.979 -8.454 68.269 1.00 74.94 173 HIS A CA 1
ATOM 1532 C C . HIS A 1 173 ? -71.544 -7.710 69.485 1.00 74.94 173 HIS A C 1
ATOM 1534 O O . HIS A 1 173 ? -71.894 -8.348 70.479 1.00 74.94 173 HIS A O 1
ATOM 1540 N N . THR A 1 174 ? -71.644 -6.380 69.419 1.00 73.44 174 THR A N 1
ATOM 1541 C CA . THR A 1 174 ? -72.212 -5.550 70.482 1.00 73.44 174 THR A CA 1
ATOM 1542 C C . THR A 1 174 ? -73.641 -5.132 70.200 1.00 73.44 174 THR A C 1
ATOM 1544 O O . THR A 1 174 ? -74.388 -5.100 71.160 1.00 73.44 174 THR A O 1
ATOM 1547 N N . CYS A 1 175 ? -74.074 -4.849 68.965 1.00 63.41 175 CYS A N 1
ATOM 1548 C CA . CYS A 1 175 ? -75.422 -4.310 68.714 1.00 63.41 175 CYS A CA 1
ATOM 1549 C C . CYS A 1 175 ? -76.463 -5.374 68.332 1.00 63.41 175 CYS A C 1
ATOM 1551 O O . CYS A 1 175 ? -77.620 -5.261 68.738 1.00 63.41 175 CYS A O 1
ATOM 1553 N N . ILE A 1 176 ? -76.095 -6.437 67.607 1.00 64.62 176 ILE A N 1
ATOM 1554 C CA . ILE A 1 176 ? -77.062 -7.478 67.192 1.00 64.62 176 ILE A CA 1
ATOM 1555 C C . ILE A 1 176 ? -77.657 -8.270 68.373 1.00 64.62 176 ILE A C 1
ATOM 1557 O O . ILE A 1 176 ? -78.853 -8.571 68.316 1.00 64.62 176 ILE A O 1
ATOM 1561 N N . PRO A 1 177 ? -76.926 -8.569 69.469 1.00 62.91 177 PRO A N 1
ATOM 1562 C CA . PRO A 1 177 ? -77.521 -9.215 70.640 1.00 62.91 177 PRO A CA 1
ATOM 1563 C C . PRO A 1 177 ? -78.632 -8.392 71.310 1.00 62.91 177 PRO A C 1
ATOM 1565 O O . PRO A 1 177 ? -79.505 -8.975 71.946 1.00 62.91 177 PRO A O 1
ATOM 1568 N N . TYR A 1 178 ? -78.631 -7.062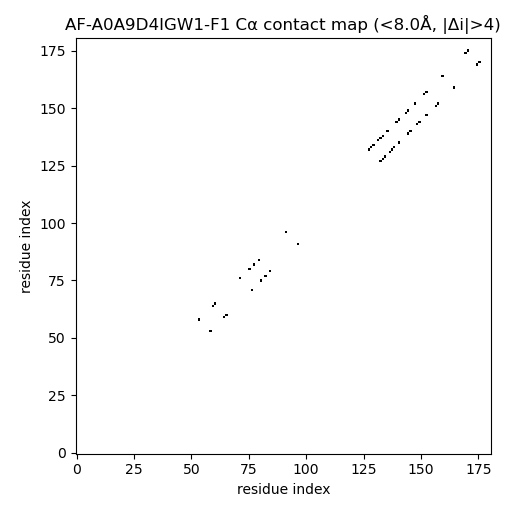 71.154 1.00 58.34 178 TYR A N 1
ATOM 1569 C CA . TYR A 1 178 ? -79.678 -6.188 71.701 1.00 58.34 178 TYR A CA 1
ATOM 1570 C C . TYR A 1 178 ? -80.862 -5.982 70.746 1.00 58.34 178 TYR A C 1
ATOM 1572 O O . TYR A 1 178 ? -81.934 -5.622 71.211 1.00 58.34 178 TYR A O 1
ATOM 1580 N N . LEU A 1 179 ? -80.697 -6.238 69.443 1.00 56.84 179 LEU A N 1
ATOM 1581 C CA . LEU A 1 179 ? -81.768 -6.153 68.434 1.00 56.84 179 LEU A CA 1
ATOM 1582 C C . LEU A 1 179 ? -82.619 -7.431 68.323 1.00 56.84 179 LEU A C 1
ATOM 1584 O O . LEU A 1 179 ? -83.683 -7.402 67.714 1.00 56.84 179 LEU A O 1
ATOM 1588 N N . LYS A 1 180 ? -82.148 -8.560 68.872 1.00 52.84 180 LYS A N 1
ATOM 1589 C CA . LYS A 1 180 ? -82.875 -9.848 68.908 1.00 52.84 180 LYS A CA 1
ATOM 1590 C C . LYS A 1 180 ? -83.676 -10.086 70.200 1.00 52.84 180 LYS A C 1
ATOM 1592 O O . LYS A 1 180 ? -84.169 -11.195 70.398 1.00 52.84 180 LYS A O 1
ATOM 1597 N N . LYS A 1 181 ? -83.791 -9.079 71.065 1.00 47.09 181 LYS A N 1
ATOM 1598 C CA . LYS A 1 181 ? -84.747 -9.047 72.181 1.00 47.09 181 LYS A CA 1
ATOM 1599 C C . LYS A 1 181 ? -85.961 -8.228 71.779 1.00 47.09 181 LYS A C 1
ATOM 1601 O O . LYS A 1 181 ? -87.065 -8.627 72.200 1.00 47.09 181 LYS A O 1
#

=== Feature glossary ===
A reading guide for the features in this record.

Start from the sequence.

  · Sequence gives the chain of amino acids in standard one-letter code (A=alanine, C=cysteine, …, Y=tyrosine), read N→C. It is the only feature that is directly encoded by the gene; all structural features are derived from the folded form of this sequence.

Fold it, and you get atomic coordinates and the backbone conformation that goes with them.

  · The mmCIF table is the protein's shape written out atom by atom. For each backbone N, Cα, C, and carbonyl O, it records an (x, y, z) coordinate triple in Å plus the residue type, chain letter, and residue number.

  · Backbone dihedral angles. Every residue except chain termini has a φ (preceding-C → N → Cα → C) and a ψ (N → Cα → C → next-N). They are reported in degrees following the IUPAC sign convention. Secondary structure is essentially a statement about which (φ, ψ) basin each residue occupies.

  · DSSP 8-state secondary structure assigns each residue one of H (α-helix), G (3₁₀-helix), I (π-helix), E (extended β-strand), B (isolated β-bridge), T (hydrogen-bonded turn), S (bend), or '-' (coil). The assignment is computed from backbone hydrogen-bond geometry via the Kabsch–Sander algorithm.

  · P-SEA three-state annotation labels each residue as helix, strand, or coil based purely on the geometry of the Cα trace. It serves as a fallback when the full backbone (and thus DSSP) is unavailable.

Summarize the fold with a handful of shape descriptors and a per-residue structural alphabet.

  · Radius of gyration (Rg) is the root-mean-square distance of Cα atoms from their centroid — a single number for overall size and compactness. A globular domain of N residues has Rg ≈ 2.2·N^0.38 Å; an extended or disordered chain has a much larger Rg. The Cα contact count is the number of residue pairs whose Cα atoms are within 8 Å and are more than four positions apart in sequence — a standard proxy for tertiary packing density. The bounding box is the smallest axis-aligned box enclosing all Cα atoms.

  · Foldseek's 3Di representation compresses backbone geometry into a per-residue letter drawn from a learned twenty-state alphabet. It captures the tertiary interaction pattern around each residue — which residues are packed against it in space, regardless of where they are in sequence.

  · Accessible surface area quantifies burial. A residue with SASA near zero is packed into the hydrophobic core; one with SASA >100 Å² sits on the surface. Computed here via the Shrake–Rupley numerical algorithm with a 1.4 Å probe.

Ask how reliable the model is.

  · For AlphaFold models, the B-factor field carries pLDDT — the model's own estimate of local accuracy on a 0–100 scale. Regions with pLDDT<50 should be treated as essentially unmodeled; they often correspond to intrinsically disordered segments.

  · For experimental (PDB) structures, the B-factor (temperature factor) quantifies the positional spread of each atom in the crystal — a combination of thermal vibration and static disorder — in units of Å². High B-factors mark flexible loops or poorly resolved regions; low B-factors mark the rigid, well-ordered core.

  · PAE(i, j) answers: if I align the predicted and true structures on residue i, how far off (in Å) do I expect residue j to be? A block-diagonal PAE matrix with low values on the blocks and high values off-diagonal is the signature of a multi-domain protein with confidently predicted domains but uncertain inter-domain orientation.

Place it in context: what it resembles, what it is annotated as, and how it looks.

  · Structural nearest neighbors (via Foldseek easy-search vs the PDB). Reported per hit: target PDB id, E-value, and alignment TM-score. A TM-score above ~0.5 is the conventional threshold for 'same fold'.

  · Functional annotations link the protein to curated databases. InterPro entries identify conserved domains and families by matching the sequence against member-database signatures (Pfam, PROSITE, CDD, …). Gene Ontology (GO) terms describe molecular function, biological process, and cellular component in a controlled vocabulary. CATH places the structure in a hierarchical fold classification (Class/Architecture/Topology/Homologous-superfamily). The organism is the source species.

  · Plot images: a contact map (which residues are close in 3D, as an N×N binary image), a Ramachandran scatter (backbone torsion angles, revealing secondary-structure composition at a glance), and — for AlphaFold structures — a PAE heatmap (pairwise prediction confidence).

  · Structure images are PyMOL renders from six orthogonal camera directions. Cartoon representation draws helices as coils and strands as arrows; sticks shows the backbone as bonds; surface shows the solvent-excluded envelope. Rainbow coloring maps sequence position to hue (blue→red, N→C); chain coloring assigns a distinct color per polypeptide.